Protein AF-A0A1G1JSX4-F1 (afdb_monomer_lite)

Structure (mmCIF, N/CA/C/O backbone):
data_AF-A0A1G1JSX4-F1
#
_entry.id   AF-A0A1G1JSX4-F1
#
loop_
_atom_site.group_PDB
_atom_site.id
_atom_site.type_symbol
_atom_site.label_atom_id
_atom_site.label_alt_id
_atom_site.label_comp_id
_atom_site.label_asym_id
_atom_site.label_entity_id
_atom_site.label_seq_id
_atom_site.pdbx_PDB_ins_code
_atom_site.Cartn_x
_atom_site.Cartn_y
_atom_site.Cartn_z
_atom_site.occupancy
_atom_site.B_iso_or_equiv
_atom_site.auth_seq_id
_atom_site.auth_comp_id
_atom_site.auth_asym_id
_atom_site.auth_atom_id
_atom_site.pdbx_PDB_model_num
ATOM 1 N N . MET A 1 1 ? -3.051 -0.556 5.125 1.00 91.06 1 MET A N 1
ATOM 2 C CA . MET A 1 1 ? -4.296 -1.113 5.698 1.00 91.06 1 MET A CA 1
ATOM 3 C C . MET A 1 1 ? -5.480 -0.515 4.965 1.00 91.06 1 MET A C 1
ATOM 5 O O . MET A 1 1 ? -5.328 0.566 4.405 1.00 91.06 1 MET A O 1
ATOM 9 N N . ILE A 1 2 ? -6.615 -1.203 4.953 1.00 92.69 2 ILE A N 1
ATOM 10 C CA . ILE A 1 2 ? -7.856 -0.729 4.331 1.00 92.69 2 ILE A CA 1
ATOM 11 C C . ILE A 1 2 ? -8.936 -0.674 5.401 1.00 92.69 2 ILE A C 1
ATOM 13 O O . ILE A 1 2 ? -9.055 -1.596 6.202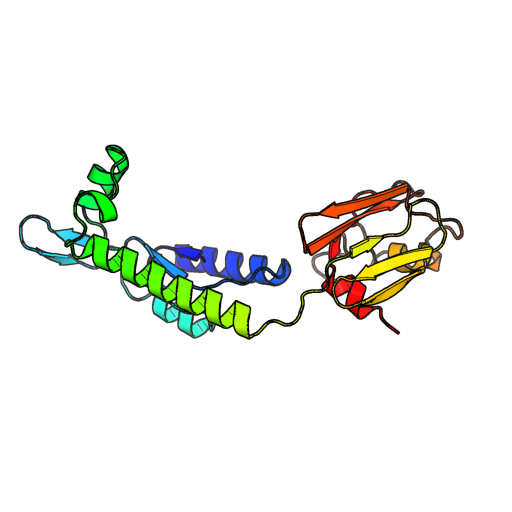 1.00 92.69 2 ILE A O 1
ATOM 17 N N . VAL A 1 3 ? -9.704 0.411 5.413 1.00 93.12 3 VAL A N 1
ATOM 18 C CA . VAL A 1 3 ? -10.845 0.592 6.310 1.00 93.12 3 VAL A CA 1
ATOM 19 C C . VAL A 1 3 ? -12.109 0.539 5.463 1.00 93.12 3 VAL A C 1
ATOM 21 O O . VAL A 1 3 ? -12.195 1.233 4.451 1.00 93.12 3 VAL A O 1
ATOM 24 N N . SER A 1 4 ? -13.066 -0.293 5.858 1.00 90.75 4 SER A N 1
ATOM 25 C CA . SER A 1 4 ? -14.355 -0.451 5.175 1.00 90.75 4 SER A CA 1
ATOM 26 C C . SER A 1 4 ? -15.465 -0.659 6.199 1.00 90.75 4 SER A C 1
ATOM 28 O O . SER A 1 4 ? -15.187 -0.817 7.382 1.00 90.75 4 SER A O 1
ATOM 30 N N . THR A 1 5 ? -16.714 -0.659 5.756 1.00 89.38 5 THR A N 1
ATOM 31 C CA . THR A 1 5 ? -17.895 -0.941 6.579 1.00 89.38 5 THR A CA 1
ATOM 32 C C . THR A 1 5 ? -18.521 -2.288 6.176 1.00 89.38 5 THR A C 1
ATOM 34 O O . THR A 1 5 ? -18.199 -2.792 5.096 1.00 89.38 5 THR A O 1
ATOM 37 N N . PRO A 1 6 ? -19.384 -2.914 7.005 1.00 84.50 6 PRO A N 1
ATOM 38 C CA . PRO A 1 6 ? -19.836 -4.294 6.781 1.00 84.50 6 PRO A CA 1
ATOM 39 C C . PRO A 1 6 ? -20.634 -4.525 5.488 1.00 84.50 6 PRO A C 1
ATOM 41 O O . PRO A 1 6 ? -20.718 -5.660 5.019 1.00 84.50 6 PRO A O 1
ATOM 44 N N . GLN A 1 7 ? -21.202 -3.475 4.891 1.00 84.44 7 GLN A N 1
ATOM 45 C CA . GLN A 1 7 ? -22.060 -3.575 3.713 1.00 84.44 7 GLN A CA 1
ATOM 46 C C . GLN A 1 7 ? -21.288 -4.051 2.476 1.00 84.44 7 GLN A C 1
ATOM 48 O O . GLN A 1 7 ? -20.199 -3.570 2.164 1.00 84.44 7 GLN A O 1
ATOM 53 N N . GLU A 1 8 ? -21.912 -4.927 1.691 1.00 80.12 8 GLU A N 1
ATOM 54 C CA . GLU A 1 8 ? -21.330 -5.531 0.483 1.00 80.12 8 GLU A CA 1
ATOM 55 C C . GLU A 1 8 ? -20.815 -4.500 -0.540 1.00 80.12 8 GLU A C 1
ATOM 57 O O . GLU A 1 8 ? -19.768 -4.681 -1.161 1.00 80.12 8 GLU A O 1
ATOM 62 N N . VAL A 1 9 ? -21.502 -3.362 -0.680 1.00 84.12 9 VAL A N 1
ATOM 63 C CA . VAL A 1 9 ? -21.081 -2.289 -1.596 1.00 84.12 9 VAL A CA 1
ATOM 64 C C . VAL A 1 9 ? -19.742 -1.675 -1.175 1.00 84.12 9 VAL A C 1
ATOM 66 O O . VAL A 1 9 ? -18.904 -1.403 -2.035 1.00 84.12 9 VAL A O 1
ATOM 69 N N . ALA A 1 10 ? -19.511 -1.492 0.128 1.00 84.44 10 ALA A N 1
ATOM 70 C CA . ALA A 1 10 ? -18.239 -0.984 0.637 1.00 84.44 10 ALA A CA 1
ATOM 71 C C . ALA A 1 10 ? -17.105 -1.994 0.382 1.00 84.44 10 ALA A C 1
ATOM 73 O O . ALA A 1 10 ? -16.007 -1.608 -0.029 1.00 84.44 10 ALA A O 1
ATOM 74 N N . TRP A 1 11 ? -17.399 -3.294 0.489 1.00 82.06 11 TRP A N 1
ATOM 75 C CA . TRP A 1 11 ? -16.445 -4.362 0.172 1.00 82.06 11 TRP A CA 1
ATOM 76 C C . TRP A 1 11 ? -16.006 -4.380 -1.285 1.00 82.06 11 TRP A C 1
ATOM 78 O O . TRP A 1 11 ? -14.813 -4.500 -1.559 1.00 82.06 11 TRP A O 1
ATOM 88 N N . ASN A 1 12 ? -16.928 -4.167 -2.222 1.00 81.19 12 ASN A N 1
ATOM 89 C CA . ASN A 1 12 ? -16.582 -4.071 -3.640 1.00 81.19 12 ASN A CA 1
ATOM 90 C C . ASN A 1 12 ? -15.587 -2.930 -3.927 1.00 81.19 12 ASN A C 1
ATOM 92 O O . ASN A 1 12 ? -14.751 -3.038 -4.828 1.00 81.19 12 ASN A O 1
ATOM 96 N N . VAL A 1 13 ? -15.642 -1.835 -3.161 1.00 84.88 13 VAL A N 1
ATOM 97 C CA . VAL A 1 13 ? -14.669 -0.734 -3.256 1.00 84.88 13 VAL A CA 1
ATOM 98 C C . VAL A 1 13 ? -13.334 -1.134 -2.628 1.00 84.88 13 VAL A C 1
ATOM 100 O O . VAL A 1 13 ? -12.287 -0.941 -3.250 1.00 84.88 13 VAL A O 1
ATOM 103 N N . ALA A 1 14 ? -13.361 -1.745 -1.441 1.00 85.56 14 ALA A N 1
ATOM 104 C CA . ALA A 1 14 ? -12.164 -2.240 -0.766 1.00 85.56 14 ALA A CA 1
ATOM 105 C C . ALA A 1 14 ? -11.387 -3.246 -1.636 1.00 85.56 14 ALA A C 1
ATOM 107 O O . ALA A 1 14 ? -10.171 -3.125 -1.773 1.00 85.56 14 ALA A O 1
ATOM 108 N N . GLN A 1 15 ? -12.074 -4.173 -2.309 1.00 83.56 15 GLN A N 1
ATOM 109 C CA . GLN A 1 15 ? -11.450 -5.148 -3.207 1.00 83.56 15 GLN A CA 1
ATOM 110 C C . GLN A 1 15 ? -10.745 -4.479 -4.396 1.00 83.56 15 GLN A C 1
ATOM 112 O O . GLN A 1 15 ? -9.616 -4.838 -4.734 1.00 83.56 15 GLN A O 1
ATOM 117 N N . LYS A 1 16 ? -11.365 -3.465 -5.011 1.00 84.81 16 LYS A N 1
ATOM 118 C CA . LYS A 1 16 ? -10.725 -2.691 -6.089 1.00 84.81 16 LYS A CA 1
ATOM 119 C C . LYS A 1 16 ? -9.477 -1.959 -5.596 1.00 84.81 16 LYS A C 1
ATOM 121 O O . LYS A 1 16 ? -8.474 -1.933 -6.308 1.00 84.81 16 LYS A O 1
ATOM 126 N N . ALA A 1 17 ? -9.519 -1.408 -4.382 1.00 88.00 17 ALA A N 1
ATOM 127 C CA . ALA A 1 17 ? -8.358 -0.774 -3.766 1.00 88.00 17 ALA A CA 1
ATOM 128 C C . ALA A 1 17 ? -7.222 -1.783 -3.535 1.00 88.00 17 ALA A C 1
ATOM 130 O O . ALA A 1 17 ? -6.074 -1.477 -3.839 1.00 88.00 17 ALA A O 1
ATOM 131 N N . ILE A 1 18 ? -7.531 -3.003 -3.082 1.00 85.19 18 ILE A N 1
ATOM 132 C CA . ILE A 1 18 ? -6.543 -4.082 -2.899 1.00 85.19 18 ILE A CA 1
ATOM 133 C C . ILE A 1 18 ? -5.835 -4.401 -4.216 1.00 85.19 18 ILE A C 1
ATOM 135 O O . ILE A 1 18 ? -4.608 -4.384 -4.267 1.00 85.19 18 ILE A O 1
ATOM 139 N N . VAL A 1 19 ? -6.594 -4.606 -5.296 1.00 82.88 19 VAL A N 1
ATOM 140 C CA . VAL A 1 19 ? -6.030 -4.867 -6.633 1.00 82.88 19 VAL A CA 1
ATOM 141 C C . VAL A 1 19 ? -5.168 -3.696 -7.119 1.00 82.88 19 VAL A C 1
ATOM 143 O O . VAL A 1 19 ? -4.130 -3.899 -7.745 1.00 82.88 19 VAL A O 1
ATOM 146 N N . MET A 1 20 ? -5.571 -2.455 -6.837 1.00 84.69 20 MET A N 1
ATOM 147 C CA . MET A 1 20 ? -4.767 -1.274 -7.158 1.00 84.69 20 MET A CA 1
ATOM 148 C C . MET A 1 20 ? -3.452 -1.241 -6.366 1.00 84.69 20 MET A C 1
ATOM 150 O O . MET A 1 20 ? -2.407 -0.955 -6.946 1.00 84.69 20 MET A O 1
ATOM 154 N N . PHE A 1 21 ? -3.479 -1.543 -5.066 1.00 85.75 21 PHE A N 1
ATOM 155 C CA . PHE A 1 21 ? -2.277 -1.578 -4.230 1.00 85.75 21 PHE A CA 1
ATOM 156 C C . PHE A 1 21 ? -1.298 -2.674 -4.660 1.00 85.75 21 PHE A C 1
ATOM 158 O O . PHE A 1 21 ? -0.092 -2.422 -4.678 1.00 85.75 21 PHE A O 1
ATOM 165 N N . ASP A 1 22 ? -1.809 -3.829 -5.088 1.00 78.56 22 ASP A N 1
ATOM 166 C CA . ASP A 1 22 ? -1.004 -4.912 -5.658 1.00 78.56 22 ASP A CA 1
ATOM 167 C C . ASP A 1 22 ? -0.254 -4.451 -6.921 1.00 78.56 22 ASP A C 1
ATOM 169 O O . ASP A 1 22 ? 0.970 -4.549 -6.997 1.00 78.56 22 ASP A O 1
ATOM 173 N N . LYS A 1 23 ? -0.949 -3.780 -7.854 1.00 73.25 23 LYS A N 1
ATOM 174 C CA . LYS A 1 23 ? -0.323 -3.175 -9.051 1.00 73.25 23 LYS A CA 1
ATOM 175 C C . LYS A 1 23 ? 0.751 -2.134 -8.720 1.00 73.25 23 LYS A C 1
ATOM 177 O O . LYS A 1 23 ? 1.692 -1.952 -9.490 1.00 73.25 23 LYS A O 1
ATOM 182 N N . LEU A 1 24 ? 0.611 -1.441 -7.591 1.00 79.19 24 LEU A N 1
ATOM 183 C CA . LEU A 1 24 ? 1.571 -0.449 -7.098 1.00 79.19 24 LEU A CA 1
ATOM 184 C C . LEU A 1 24 ? 2.668 -1.065 -6.215 1.00 79.19 24 LEU A C 1
ATOM 186 O O . LEU A 1 24 ? 3.433 -0.323 -5.596 1.00 79.19 24 LEU A O 1
ATOM 190 N N . ASN A 1 25 ? 2.750 -2.398 -6.116 1.00 71.50 25 ASN A N 1
ATOM 191 C CA . ASN A 1 25 ? 3.676 -3.124 -5.237 1.00 71.50 25 ASN A CA 1
ATOM 192 C C . ASN A 1 25 ? 3.638 -2.632 -3.777 1.00 71.50 25 ASN A C 1
ATOM 194 O O . ASN A 1 25 ? 4.653 -2.643 -3.062 1.00 71.50 25 ASN A O 1
ATOM 198 N N . THR A 1 26 ? 2.471 -2.158 -3.341 1.00 81.31 26 THR A N 1
ATOM 199 C CA . THR A 1 26 ? 2.244 -1.592 -2.015 1.00 81.31 26 THR A CA 1
ATOM 200 C C . THR A 1 26 ? 1.518 -2.625 -1.158 1.00 81.31 26 THR A C 1
ATOM 202 O O . THR A 1 26 ? 0.372 -2.961 -1.447 1.00 81.31 26 THR A O 1
ATOM 205 N N . PRO A 1 27 ? 2.149 -3.145 -0.095 1.00 84.88 27 PRO A N 1
ATOM 206 C CA . PRO A 1 27 ? 1.554 -4.211 0.694 1.00 84.88 27 PRO A CA 1
ATOM 207 C C . PRO A 1 27 ? 0.340 -3.728 1.494 1.00 84.88 27 PRO A C 1
ATOM 209 O O . PRO A 1 27 ? 0.410 -2.765 2.264 1.00 84.88 27 PRO A O 1
ATOM 212 N N . VAL A 1 28 ? -0.771 -4.453 1.374 1.00 90.88 28 VAL A N 1
ATOM 213 C CA . VAL A 1 28 ? -1.935 -4.265 2.242 1.00 90.88 28 VAL A CA 1
ATOM 214 C C . VAL A 1 28 ? -1.731 -5.078 3.517 1.00 90.88 28 VAL A C 1
ATOM 216 O O . VAL A 1 28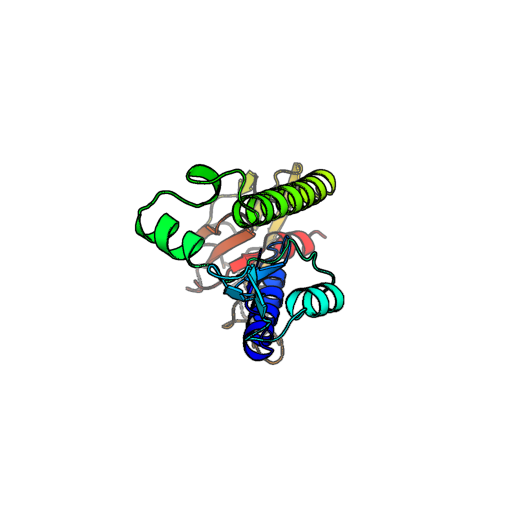 ? -1.888 -6.290 3.531 1.00 90.88 28 VAL A O 1
ATOM 219 N N . LEU A 1 29 ? -1.397 -4.387 4.607 1.00 92.69 29 LEU A N 1
ATOM 220 C CA . LEU A 1 29 ? -1.120 -5.015 5.909 1.00 92.69 29 LEU A CA 1
ATOM 221 C C . LEU A 1 29 ? -2.343 -5.646 6.591 1.00 92.69 29 LEU A C 1
ATOM 223 O O . LEU A 1 29 ? -2.189 -6.360 7.570 1.00 92.69 29 LEU A O 1
ATOM 227 N N . GLY A 1 30 ? -3.553 -5.348 6.125 1.00 93.12 30 GLY A N 1
ATOM 228 C CA . GLY A 1 30 ? -4.774 -5.860 6.730 1.00 93.12 30 GLY A CA 1
ATOM 229 C C . GLY A 1 30 ? -5.982 -4.954 6.523 1.00 93.12 30 GLY A C 1
ATOM 230 O O . GLY A 1 30 ? -5.861 -3.835 6.003 1.00 93.12 30 GLY A O 1
ATOM 231 N N . ILE A 1 31 ? -7.137 -5.459 6.943 1.00 93.06 31 ILE A N 1
ATOM 232 C CA . ILE A 1 31 ? -8.454 -4.832 6.820 1.00 93.06 31 ILE A CA 1
ATOM 233 C C . ILE A 1 31 ? -9.005 -4.522 8.215 1.00 93.06 31 ILE A C 1
ATOM 235 O O . ILE A 1 31 ? -8.883 -5.340 9.123 1.00 93.06 31 ILE A O 1
ATOM 239 N N . ILE A 1 32 ? -9.624 -3.355 8.374 1.00 94.12 32 ILE A N 1
ATOM 240 C CA . ILE A 1 32 ? -10.369 -2.956 9.573 1.00 94.12 32 ILE A CA 1
ATOM 241 C C . ILE A 1 32 ? -11.839 -2.777 9.186 1.00 94.12 32 ILE A C 1
ATOM 243 O O . ILE A 1 32 ? -12.136 -2.052 8.230 1.00 94.12 32 ILE A O 1
ATOM 247 N N . GLU A 1 33 ? -12.751 -3.403 9.933 1.00 92.25 33 GLU A N 1
ATOM 248 C CA . GLU A 1 33 ? -14.187 -3.126 9.812 1.00 92.25 33 GLU A CA 1
ATOM 249 C C . GLU A 1 33 ? -14.558 -1.945 10.702 1.00 92.25 33 GLU A C 1
ATOM 251 O O . GLU A 1 33 ? -14.601 -2.052 11.923 1.00 92.25 33 GLU A O 1
ATOM 256 N N . ASN A 1 34 ? -14.819 -0.795 10.103 1.00 91.38 34 ASN A N 1
ATOM 257 C CA . ASN A 1 34 ? -15.416 0.324 10.802 1.00 91.38 34 ASN A CA 1
ATOM 258 C C . ASN A 1 34 ? -16.936 0.150 10.864 1.00 91.38 34 ASN A C 1
ATOM 260 O O . ASN A 1 34 ? -17.538 -0.429 9.965 1.00 91.38 34 ASN A O 1
ATOM 264 N N . MET A 1 35 ? -17.563 0.720 11.888 1.00 90.94 35 MET A N 1
ATOM 265 C CA . MET A 1 35 ? -19.012 0.696 12.075 1.00 90.94 35 MET A CA 1
ATOM 266 C C . MET A 1 35 ? -19.615 -0.720 12.138 1.00 90.94 35 MET A C 1
ATOM 268 O O . MET A 1 35 ? -20.693 -0.957 11.593 1.00 90.94 35 MET A O 1
ATOM 272 N N . SER A 1 36 ? -18.931 -1.661 12.798 1.00 89.19 36 SER A N 1
ATOM 273 C CA . SER A 1 36 ? -19.315 -3.085 12.807 1.00 89.19 36 SER A CA 1
ATOM 274 C C . SER A 1 36 ? -20.606 -3.381 13.575 1.00 89.19 36 SER A C 1
ATOM 276 O O . SER A 1 36 ? -21.392 -4.243 13.193 1.00 89.19 36 SER A O 1
ATOM 278 N N . ARG A 1 37 ? -20.843 -2.650 14.665 1.00 90.06 37 ARG A N 1
ATOM 279 C CA . ARG A 1 37 ? -22.031 -2.766 15.521 1.00 90.06 37 ARG A CA 1
ATOM 280 C C . ARG A 1 37 ? -22.320 -1.439 16.196 1.00 90.06 37 ARG A C 1
ATOM 282 O O . ARG A 1 37 ? -21.396 -0.710 16.534 1.00 90.06 37 ARG A O 1
ATOM 289 N N . PHE A 1 38 ? -23.580 -1.143 16.450 1.00 90.62 38 PHE A N 1
ATOM 290 C CA . PHE A 1 38 ? -23.991 -0.084 17.356 1.00 90.62 38 PHE A CA 1
ATOM 291 C C . PHE A 1 38 ? -23.961 -0.592 18.797 1.00 90.62 38 PHE A C 1
ATOM 293 O O . PHE A 1 38 ? -24.372 -1.722 19.058 1.00 90.62 38 PHE A O 1
ATOM 300 N N . VAL A 1 39 ? -23.488 0.232 19.731 1.00 88.44 39 VAL A N 1
ATOM 301 C CA . VAL A 1 39 ? -23.559 -0.054 21.170 1.00 88.44 39 VAL A CA 1
ATOM 302 C C . VAL A 1 39 ? -24.390 1.030 21.838 1.00 88.44 39 VAL A C 1
ATOM 304 O O . VAL A 1 39 ? -24.052 2.213 21.795 1.00 88.44 39 VAL A O 1
ATOM 307 N N . CYS A 1 40 ? -25.488 0.625 22.468 1.00 85.06 40 CYS A N 1
ATOM 308 C CA . CYS A 1 40 ? -26.367 1.542 23.172 1.00 85.06 40 CYS A CA 1
ATOM 309 C C . CYS A 1 40 ? -25.727 2.008 24.486 1.00 85.06 40 CYS A C 1
ATOM 311 O O . CYS A 1 40 ? -25.552 1.214 25.408 1.00 85.06 40 CYS A O 1
ATOM 313 N N . ASN A 1 41 ? -25.469 3.309 24.626 1.00 81.19 41 ASN A N 1
ATOM 314 C CA . ASN A 1 41 ? -24.904 3.874 25.858 1.00 81.19 41 ASN A CA 1
ATOM 315 C C . ASN A 1 41 ? -25.832 3.793 27.081 1.00 81.19 41 ASN A C 1
ATOM 317 O O . ASN A 1 41 ? -25.370 3.977 28.201 1.00 81.19 41 ASN A O 1
ATOM 321 N N . HIS A 1 42 ? -27.134 3.565 26.885 1.00 81.25 42 HIS A N 1
ATOM 322 C CA . HIS A 1 42 ? -28.095 3.512 27.988 1.00 81.25 42 HIS A CA 1
ATOM 323 C C . HIS A 1 42 ? -28.204 2.111 28.609 1.00 81.25 42 HIS A C 1
ATOM 325 O O . HIS A 1 42 ? -28.345 1.986 29.821 1.00 81.25 42 HIS A O 1
ATOM 331 N N . CYS A 1 43 ? -28.170 1.051 27.793 1.00 86.88 43 CYS A N 1
ATOM 332 C CA . CYS A 1 43 ? -28.382 -0.326 28.262 1.00 86.88 43 CYS A CA 1
ATOM 333 C C . CYS A 1 43 ? -27.254 -1.306 27.913 1.00 86.88 43 CYS A C 1
ATOM 335 O O . CYS A 1 43 ? -27.311 -2.457 28.332 1.00 86.88 43 CYS A O 1
ATOM 337 N N . GLY A 1 44 ? -26.254 -0.892 27.130 1.00 82.62 44 GLY A N 1
ATOM 338 C CA . GLY A 1 44 ? -25.153 -1.749 26.685 1.00 82.62 44 GLY A CA 1
ATOM 339 C C . GLY A 1 44 ? -25.520 -2.753 25.587 1.00 82.62 44 GLY A C 1
ATOM 340 O O . GLY A 1 44 ? -24.654 -3.511 25.157 1.00 82.62 44 GLY A O 1
ATOM 341 N N . ALA A 1 45 ? -26.773 -2.767 25.115 1.00 87.94 45 ALA A N 1
ATOM 342 C CA . ALA A 1 45 ? -27.195 -3.641 24.025 1.00 87.94 45 ALA A CA 1
ATOM 343 C C . ALA A 1 45 ? -26.404 -3.343 22.746 1.00 87.94 45 ALA A C 1
ATOM 345 O O . ALA A 1 45 ? -26.124 -2.182 22.429 1.00 87.94 45 ALA A O 1
ATOM 346 N N . THR A 1 46 ? -26.067 -4.401 22.012 1.00 88.38 46 THR A N 1
ATOM 347 C CA . THR A 1 46 ? -25.328 -4.314 20.754 1.00 88.38 46 THR A CA 1
ATOM 348 C C . THR A 1 46 ? -26.198 -4.738 19.586 1.00 88.38 46 THR A C 1
ATOM 350 O O . THR A 1 46 ? -26.862 -5.769 19.669 1.00 88.38 46 THR A O 1
ATOM 353 N N . GLU A 1 47 ? -26.151 -3.984 18.493 1.00 88.62 47 GLU A N 1
ATOM 354 C CA . GLU A 1 47 ? -26.940 -4.263 17.294 1.00 88.62 47 GLU A CA 1
ATOM 355 C C . GLU A 1 47 ? -26.108 -4.103 16.020 1.00 88.62 47 GLU A C 1
ATOM 357 O O . GLU A 1 47 ? -25.378 -3.130 15.843 1.00 88.62 47 GLU A O 1
ATOM 362 N N . GLU A 1 48 ? -26.234 -5.052 15.102 1.00 87.62 48 GLU A N 1
ATOM 363 C CA . GLU A 1 48 ? -25.512 -5.076 13.829 1.00 87.62 48 GLU A CA 1
ATOM 364 C C . GLU A 1 48 ? -26.312 -4.337 12.749 1.00 87.62 48 GLU A C 1
ATOM 366 O O . GLU A 1 48 ? -26.780 -4.924 11.776 1.00 87.62 48 GLU A O 1
ATOM 371 N N . ILE A 1 49 ? -26.489 -3.023 12.923 1.00 85.06 49 ILE A N 1
ATOM 372 C CA . ILE A 1 49 ? -27.357 -2.186 12.069 1.00 85.06 49 ILE A CA 1
ATOM 373 C C . ILE A 1 49 ? -26.960 -2.164 10.581 1.00 85.06 49 ILE A C 1
ATOM 375 O O . ILE A 1 49 ? -27.742 -1.747 9.729 1.00 85.06 49 ILE A O 1
ATOM 379 N N . PHE A 1 50 ? -25.748 -2.619 10.262 1.00 81.44 50 PHE A N 1
ATOM 380 C CA . PHE A 1 50 ? -25.212 -2.706 8.905 1.00 81.44 50 PHE A CA 1
ATOM 381 C C . PHE A 1 50 ? -24.839 -4.137 8.487 1.00 81.44 50 PHE A C 1
ATOM 383 O O . PHE A 1 50 ? -24.209 -4.324 7.445 1.00 81.44 50 PHE A O 1
ATOM 390 N N . GLY A 1 51 ? -25.256 -5.139 9.269 1.00 80.31 51 GLY A N 1
ATOM 391 C CA . GLY A 1 51 ? -24.782 -6.518 9.172 1.00 80.31 51 GLY A CA 1
ATOM 392 C C . GLY A 1 51 ? -23.405 -6.707 9.815 1.00 80.31 51 GLY A C 1
ATOM 393 O O . GLY A 1 51 ? -22.812 -5.757 10.321 1.00 80.31 51 GLY A O 1
ATOM 394 N N . SER A 1 52 ? -22.892 -7.937 9.787 1.00 76.06 52 SER A N 1
ATOM 395 C CA . SER A 1 52 ? -21.623 -8.299 10.430 1.00 76.06 52 SER A CA 1
ATOM 396 C C . SER A 1 52 ? -20.752 -9.235 9.605 1.00 76.06 52 SER A C 1
ATOM 398 O O . SER A 1 52 ? -21.206 -9.950 8.697 1.00 76.06 52 SER A O 1
ATOM 400 N N . GLY A 1 53 ? -19.461 -9.230 9.945 1.00 71.88 53 GLY A N 1
ATOM 401 C CA . GLY A 1 53 ? -18.474 -10.179 9.444 1.00 71.88 53 GLY A CA 1
ATOM 402 C C . GLY A 1 53 ? -18.106 -9.976 7.978 1.00 71.88 53 GLY A C 1
ATOM 403 O O . GLY A 1 53 ? -17.545 -10.886 7.366 1.00 71.88 53 GLY A O 1
ATOM 404 N N . GLY A 1 54 ? -18.413 -8.814 7.398 1.00 74.69 54 GLY A N 1
ATOM 405 C CA . GLY A 1 54 ? -18.037 -8.493 6.026 1.00 74.69 54 GLY A CA 1
ATOM 406 C C . GLY A 1 54 ? -16.518 -8.475 5.859 1.00 74.69 54 GLY A C 1
ATOM 407 O O . GLY A 1 54 ? -15.987 -9.108 4.949 1.00 74.69 54 GLY A O 1
ATOM 408 N N . ALA A 1 55 ? -15.812 -7.873 6.815 1.00 73.38 55 ALA A N 1
ATOM 409 C CA . ALA A 1 55 ? -14.362 -7.762 6.816 1.00 73.38 55 ALA A CA 1
ATOM 410 C C . ALA A 1 55 ? -13.683 -9.097 7.008 1.00 73.38 55 ALA A C 1
ATOM 412 O O . ALA A 1 55 ? -12.685 -9.359 6.352 1.00 73.38 55 ALA A O 1
ATOM 413 N N . ARG A 1 56 ? -14.225 -9.950 7.881 1.00 79.25 56 ARG A N 1
ATOM 414 C CA . ARG A 1 56 ? -13.663 -11.278 8.128 1.00 79.25 56 ARG A CA 1
ATOM 415 C C . ARG A 1 56 ? -13.820 -12.179 6.907 1.00 79.25 56 ARG A C 1
ATOM 417 O O . ARG A 1 56 ? -12.841 -12.773 6.475 1.00 79.25 56 ARG A O 1
ATOM 424 N N . ARG A 1 57 ? -15.007 -12.195 6.290 1.00 79.25 57 ARG A N 1
ATOM 425 C CA . ARG A 1 57 ? -15.245 -12.937 5.041 1.00 79.25 57 ARG A CA 1
ATOM 426 C C . ARG A 1 57 ? -14.366 -12.425 3.898 1.00 79.25 57 ARG A C 1
ATOM 428 O O . ARG A 1 57 ? -13.775 -13.225 3.182 1.00 79.25 57 ARG A O 1
ATOM 435 N N . ALA A 1 58 ? -14.244 -11.107 3.739 1.00 73.19 58 ALA A N 1
ATOM 436 C CA . ALA A 1 58 ? -13.402 -10.512 2.703 1.00 73.19 58 ALA A CA 1
ATOM 437 C C . ALA A 1 58 ? -11.904 -10.768 2.950 1.00 73.19 58 ALA A C 1
ATOM 439 O O . ALA A 1 58 ? -11.173 -11.098 2.020 1.00 73.19 58 ALA A O 1
ATOM 440 N N . ALA A 1 59 ? -11.456 -10.656 4.201 1.00 79.44 59 ALA A N 1
ATOM 441 C CA . ALA A 1 59 ? -10.105 -10.998 4.640 1.00 79.44 59 ALA A CA 1
ATOM 442 C C . ALA A 1 59 ? -9.748 -12.444 4.270 1.00 79.44 59 ALA A C 1
ATOM 444 O O . ALA A 1 59 ? -8.716 -12.684 3.645 1.00 79.44 59 ALA A O 1
ATOM 445 N N . GLU A 1 60 ? -10.637 -13.392 4.577 1.00 82.56 60 GLU A N 1
ATOM 446 C CA . GLU A 1 60 ? -10.477 -14.806 4.220 1.00 82.56 60 GLU A CA 1
ATOM 447 C C . GLU A 1 60 ? -10.421 -15.018 2.702 1.00 82.56 60 GLU A C 1
ATOM 449 O O . GLU A 1 60 ? -9.514 -15.686 2.210 1.00 82.56 60 GLU A O 1
ATOM 454 N N . GLN A 1 61 ? -11.341 -14.413 1.943 1.00 78.25 61 GLN A N 1
ATOM 455 C CA . GLN A 1 61 ? -11.388 -14.542 0.481 1.00 78.25 61 GLN A CA 1
ATOM 456 C C . GLN A 1 61 ? -10.148 -13.976 -0.219 1.00 78.25 61 GLN A C 1
ATOM 458 O O . GLN A 1 61 ? -9.729 -14.497 -1.250 1.00 78.25 61 GLN A O 1
ATOM 463 N N . LEU A 1 62 ? -9.579 -12.898 0.320 1.00 77.50 62 LEU A N 1
ATOM 464 C CA . LEU A 1 62 ? -8.457 -12.180 -0.284 1.00 77.50 62 LEU A CA 1
ATOM 465 C C . LEU A 1 62 ? -7.101 -12.585 0.310 1.00 77.50 62 LEU A C 1
ATOM 467 O O . LEU A 1 62 ? -6.075 -12.075 -0.132 1.00 77.50 62 LEU A O 1
ATOM 471 N N . GLY A 1 63 ? -7.082 -13.482 1.302 1.00 82.75 63 GLY A N 1
ATOM 472 C CA . GLY A 1 63 ? -5.860 -13.898 1.995 1.00 82.75 63 GLY A CA 1
ATOM 473 C C . GLY A 1 63 ? -5.178 -12.764 2.769 1.00 82.75 63 GLY A C 1
ATOM 474 O O . GLY A 1 63 ? -3.963 -12.784 2.948 1.00 82.75 63 GLY A O 1
ATOM 475 N N . ILE A 1 64 ? -5.940 -11.756 3.203 1.00 87.81 64 ILE A N 1
ATOM 476 C CA . ILE A 1 64 ? -5.433 -10.566 3.900 1.00 87.81 64 ILE A CA 1
ATOM 477 C C . ILE A 1 64 ? -5.900 -10.606 5.360 1.00 87.81 64 ILE A C 1
ATOM 479 O O . ILE A 1 64 ? -7.065 -10.893 5.604 1.00 87.81 64 ILE A O 1
ATOM 483 N N . PRO A 1 65 ? -5.058 -10.273 6.353 1.00 90.81 65 PRO A N 1
ATOM 484 C CA . PRO A 1 65 ? -5.456 -10.290 7.760 1.00 90.81 65 PRO A CA 1
ATOM 485 C C . PRO A 1 65 ? -6.602 -9.322 8.087 1.00 90.81 65 PRO A C 1
ATOM 487 O O . PRO A 1 65 ? -6.583 -8.158 7.679 1.00 90.81 65 PRO A O 1
ATOM 490 N N . CYS A 1 66 ? -7.555 -9.760 8.912 1.00 92.00 66 CYS A N 1
ATOM 491 C CA . CYS A 1 66 ? -8.468 -8.848 9.602 1.00 92.00 66 CYS A CA 1
ATOM 492 C C . CYS A 1 66 ? -7.778 -8.319 10.868 1.00 92.00 66 CYS A C 1
ATOM 494 O O . CYS A 1 66 ? -7.416 -9.094 11.752 1.00 92.00 66 CYS A O 1
ATOM 496 N N . LEU A 1 67 ? -7.567 -7.004 10.941 1.00 94.88 67 LEU A N 1
ATOM 497 C CA . LEU A 1 67 ? -6.875 -6.343 12.051 1.00 94.88 67 LEU A CA 1
ATOM 498 C C . LEU A 1 67 ? -7.805 -6.081 13.237 1.00 94.88 67 LEU A C 1
ATOM 500 O O . LEU A 1 67 ? -7.333 -5.970 14.366 1.00 94.88 67 LEU A O 1
ATOM 504 N N . GLY A 1 68 ? -9.110 -5.990 12.995 1.00 93.56 68 GLY A N 1
ATOM 505 C CA . GLY A 1 68 ? -10.112 -5.774 14.028 1.00 93.56 68 GLY A CA 1
ATOM 506 C C . GLY A 1 68 ? -11.331 -5.023 13.514 1.00 93.56 68 GLY A C 1
ATOM 507 O O . GLY A 1 68 ? -11.468 -4.748 12.319 1.00 93.56 68 GLY A O 1
ATOM 508 N N . GLU A 1 69 ? -12.220 -4.706 14.447 1.00 93.00 69 GLU A N 1
ATOM 509 C CA . GLU A 1 69 ? -13.529 -4.123 14.183 1.00 93.00 69 GLU A CA 1
ATOM 510 C C . GLU A 1 69 ? -13.770 -2.977 15.171 1.00 93.00 69 GLU A C 1
ATOM 512 O O . GLU A 1 69 ? -13.459 -3.115 16.353 1.00 93.00 69 GLU A O 1
ATOM 517 N N . ILE A 1 70 ? -14.321 -1.860 14.698 1.00 93.06 70 ILE A N 1
ATOM 518 C CA . ILE A 1 70 ? -14.640 -0.682 15.510 1.00 93.06 70 ILE A CA 1
ATOM 519 C C . ILE A 1 70 ? -16.161 -0.478 15.538 1.00 93.06 70 ILE A C 1
ATOM 521 O O . ILE A 1 70 ? -16.777 -0.348 14.472 1.00 93.06 70 ILE A O 1
ATOM 525 N N . PRO A 1 71 ? -16.789 -0.419 16.727 1.00 91.62 71 PRO A N 1
ATOM 526 C CA . PRO A 1 71 ? -18.220 -0.178 16.845 1.00 91.62 71 PRO A CA 1
ATOM 527 C C . PRO A 1 71 ? -18.591 1.298 16.630 1.00 91.62 71 PRO A C 1
ATOM 529 O O . PRO A 1 71 ? -17.779 2.208 16.786 1.00 91.62 71 PRO A O 1
ATOM 532 N N . ILE A 1 72 ? -19.873 1.545 16.365 1.00 90.75 72 ILE A N 1
ATOM 533 C CA . ILE A 1 72 ? -20.507 2.854 16.513 1.00 90.75 72 ILE A CA 1
ATOM 534 C C . ILE A 1 72 ? -20.858 3.047 17.986 1.00 90.75 72 ILE A C 1
ATOM 536 O O . ILE A 1 72 ? -21.812 2.463 18.503 1.00 90.75 72 ILE A O 1
ATOM 540 N N . VAL A 1 73 ? -20.099 3.919 18.637 1.00 89.69 73 VAL A N 1
ATOM 541 C CA . VAL A 1 73 ? -20.361 4.441 19.982 1.00 89.69 73 VAL A CA 1
ATOM 542 C C . VAL A 1 73 ? -20.296 5.961 19.940 1.00 89.69 73 VAL A C 1
ATOM 544 O O . VAL A 1 73 ? -19.481 6.536 19.214 1.00 89.69 73 VAL A O 1
ATOM 547 N N . THR A 1 74 ? -21.137 6.642 20.720 1.00 88.00 74 THR A N 1
ATOM 548 C CA . THR A 1 74 ? -21.134 8.115 20.701 1.00 88.00 74 THR A CA 1
ATOM 549 C C . THR A 1 74 ? -19.845 8.694 21.266 1.00 88.00 74 THR A C 1
ATOM 551 O O . THR A 1 74 ? -19.462 9.781 20.840 1.00 88.00 74 THR A O 1
ATOM 554 N N . SER A 1 75 ? -19.186 7.974 22.183 1.00 87.44 75 SER A N 1
ATOM 555 C CA . SER A 1 75 ? -17.938 8.413 22.801 1.00 87.44 75 SER A CA 1
ATOM 556 C C . SER A 1 75 ? -16.882 8.693 21.739 1.00 87.44 75 SER A C 1
ATOM 558 O O . SER A 1 75 ? -16.381 9.803 21.731 1.00 87.44 75 SER A O 1
ATOM 560 N N . ILE A 1 76 ? -16.666 7.797 20.759 1.00 89.69 76 ILE A N 1
ATOM 561 C CA . ILE A 1 76 ? -15.717 8.028 19.644 1.00 89.69 76 ILE A CA 1
ATOM 562 C C . ILE A 1 76 ? -15.969 9.374 18.970 1.00 89.69 76 ILE A C 1
ATOM 564 O O . ILE A 1 76 ? -15.028 10.138 18.773 1.00 89.69 76 ILE A O 1
ATOM 568 N N . ARG A 1 77 ? -17.227 9.659 18.605 1.00 91.56 77 ARG A N 1
ATOM 569 C CA . ARG A 1 77 ? -17.588 10.907 17.922 1.00 91.56 77 ARG A CA 1
ATOM 570 C C . ARG A 1 77 ? -17.302 12.114 18.813 1.00 91.56 77 ARG A C 1
ATOM 572 O O . ARG A 1 77 ? -16.651 13.040 18.362 1.00 91.56 77 ARG A O 1
ATOM 579 N N . GLN A 1 78 ? -17.780 12.093 20.058 1.00 90.94 78 GLN A N 1
ATOM 580 C CA . GLN A 1 78 ? -17.624 13.209 20.999 1.00 90.94 78 GLN A CA 1
ATOM 581 C C . GLN A 1 78 ? -16.148 13.507 21.264 1.00 90.94 78 GLN A C 1
ATOM 583 O O . GLN A 1 78 ? -15.699 14.623 21.043 1.00 90.94 78 GLN A O 1
ATOM 588 N N . THR A 1 79 ? -15.385 12.475 21.617 1.00 89.94 79 THR A N 1
ATOM 589 C CA . THR A 1 79 ? -13.954 12.564 21.922 1.00 89.94 79 THR A CA 1
ATOM 590 C C . THR A 1 79 ? -13.150 13.028 20.698 1.00 89.94 79 THR A C 1
ATOM 592 O O . THR A 1 79 ? -12.224 13.824 20.811 1.00 89.94 79 THR A O 1
ATOM 595 N N . ALA A 1 80 ? -13.530 12.588 19.489 1.00 88.69 80 ALA A N 1
ATOM 596 C CA . ALA A 1 80 ? -12.891 13.034 18.251 1.00 88.69 80 ALA A CA 1
ATOM 597 C C . ALA A 1 80 ? -13.226 14.495 17.901 1.00 88.69 80 ALA A C 1
ATOM 599 O O . ALA A 1 80 ? -12.324 15.234 17.510 1.00 88.69 80 ALA A O 1
ATOM 600 N N . ASP A 1 81 ? -14.485 14.916 18.066 1.00 90.56 81 ASP A N 1
ATOM 601 C CA . ASP A 1 81 ? -14.922 16.304 17.850 1.00 90.56 81 ASP A CA 1
ATOM 602 C C . ASP A 1 81 ? -14.246 17.267 18.847 1.00 90.56 81 ASP A C 1
ATOM 604 O O . ASP A 1 81 ? -13.937 18.408 18.506 1.00 90.56 81 ASP A O 1
ATOM 608 N N . GLU A 1 82 ? -13.979 16.796 20.067 1.00 93.06 82 GLU A N 1
ATOM 609 C CA . GLU A 1 82 ? -13.267 17.523 21.127 1.00 93.06 82 GLU A CA 1
ATOM 610 C C . GLU A 1 82 ? -11.739 17.537 20.932 1.00 93.06 82 GLU A C 1
ATOM 612 O O . GLU A 1 82 ? -11.035 18.295 21.600 1.00 93.06 82 GLU A O 1
ATOM 617 N N . GLY A 1 83 ? -11.215 16.742 19.993 1.00 92.94 83 GLY A N 1
ATOM 618 C CA . GLY A 1 83 ? -9.781 16.631 19.720 1.00 92.94 83 GLY A CA 1
ATOM 619 C C . GLY A 1 83 ? -9.002 15.794 20.741 1.00 92.94 83 GLY A C 1
ATOM 620 O O . GLY A 1 83 ? -7.772 15.817 20.720 1.00 92.94 83 GLY A O 1
ATOM 621 N N . ASP A 1 84 ? -9.693 15.042 21.598 1.00 93.44 84 ASP A N 1
ATOM 622 C CA . ASP A 1 84 ? -9.112 14.164 22.613 1.00 93.44 84 ASP A CA 1
ATOM 623 C C . ASP A 1 84 ? -9.613 12.725 22.413 1.00 93.44 84 ASP A C 1
ATOM 625 O O . ASP A 1 84 ? -10.637 12.369 22.978 1.00 93.44 84 ASP A O 1
ATOM 629 N N . PRO A 1 85 ? -8.964 11.890 21.578 1.00 91.00 85 PRO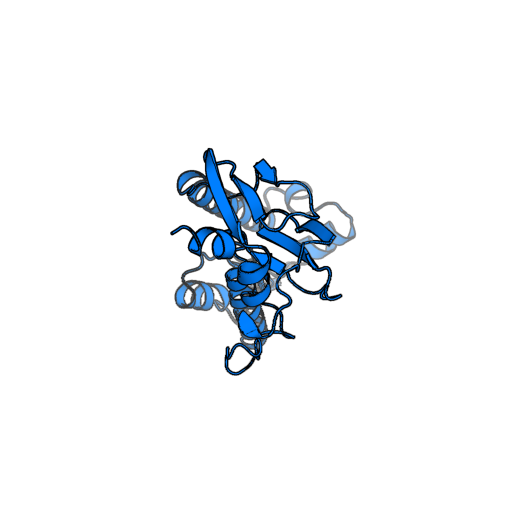 A N 1
ATOM 630 C CA . PRO A 1 85 ? -9.473 10.572 21.198 1.00 91.00 85 PRO A CA 1
ATOM 631 C C . PRO A 1 85 ? -9.705 9.623 22.381 1.00 91.00 85 PRO A C 1
ATOM 633 O O . PRO A 1 85 ? -8.936 9.611 23.335 1.00 91.00 85 PRO A O 1
ATOM 636 N N . VAL A 1 86 ? -10.664 8.698 22.234 1.00 91.75 86 VAL A N 1
ATOM 637 C CA . VAL A 1 86 ? -11.048 7.722 23.276 1.00 91.75 86 VAL A CA 1
ATOM 638 C C . VAL A 1 86 ? -9.884 6.930 23.891 1.00 91.75 86 VAL A C 1
ATOM 640 O O . VAL A 1 86 ? -9.922 6.600 25.067 1.00 91.75 86 VAL A O 1
ATOM 643 N N . VAL A 1 87 ? -8.820 6.652 23.130 1.00 93.31 87 VAL A N 1
ATOM 644 C CA . VAL A 1 87 ? -7.617 5.957 23.632 1.00 93.31 87 VAL A CA 1
ATOM 645 C C . VAL A 1 87 ? -6.806 6.773 24.645 1.00 93.31 87 VAL A C 1
ATOM 647 O O . VAL A 1 87 ? -6.014 6.195 25.383 1.00 93.31 87 VAL A O 1
ATOM 650 N N . HIS A 1 88 ? -6.981 8.094 24.666 1.00 94.44 88 HIS A N 1
ATOM 651 C CA . HIS A 1 88 ? -6.370 9.009 25.624 1.00 94.44 88 HIS A CA 1
ATOM 652 C C . HIS A 1 88 ? -7.386 9.450 26.686 1.00 94.44 88 HIS A C 1
ATOM 654 O O . HIS A 1 88 ? -7.088 9.363 27.875 1.00 94.44 88 HIS A O 1
ATOM 660 N N . SER A 1 89 ? -8.591 9.851 26.270 1.00 92.56 89 SER A N 1
ATOM 661 C CA . SER A 1 89 ? -9.627 10.369 27.171 1.00 92.56 89 SER A CA 1
ATOM 662 C C . SER A 1 89 ? -10.242 9.294 28.081 1.00 92.56 89 SER A C 1
ATOM 664 O O . SER A 1 89 ? -10.628 9.587 29.210 1.00 92.56 89 SER A O 1
ATOM 666 N N . ASP A 1 90 ? -10.359 8.050 27.598 1.00 91.94 90 ASP A N 1
ATOM 667 C CA . ASP A 1 90 ? -10.888 6.900 28.348 1.00 91.94 90 ASP A CA 1
ATOM 668 C C . ASP A 1 90 ? -10.175 5.584 27.952 1.00 91.94 90 ASP A C 1
ATOM 670 O O . ASP A 1 90 ? -10.750 4.725 27.263 1.00 91.94 90 ASP A O 1
ATOM 674 N N . PRO A 1 91 ? -8.907 5.402 28.379 1.00 93.06 91 PRO A N 1
ATOM 675 C CA . PRO A 1 91 ? -8.062 4.280 27.957 1.00 93.06 91 PRO A CA 1
ATOM 676 C C . PRO A 1 91 ? -8.590 2.901 28.379 1.00 93.06 91 PRO A C 1
ATOM 678 O O . PRO A 1 91 ? -8.257 1.888 27.764 1.00 93.06 91 PRO A O 1
ATOM 681 N N . GLU A 1 92 ? -9.420 2.847 29.424 1.00 92.19 92 GLU A N 1
ATOM 682 C CA . GLU A 1 92 ? -9.967 1.598 29.958 1.00 92.19 92 GLU A CA 1
ATOM 683 C C . GLU A 1 92 ? -11.263 1.155 29.275 1.00 92.19 92 GLU A C 1
ATOM 685 O O . GLU A 1 92 ? -11.697 0.007 29.463 1.00 92.19 92 GLU A O 1
ATOM 690 N N . SER A 1 93 ? -11.861 2.023 28.455 1.00 90.06 93 SER A N 1
ATOM 691 C CA . SER A 1 93 ? -13.051 1.700 27.678 1.00 90.06 93 SER A CA 1
ATOM 692 C C . SER A 1 93 ? -12.828 0.513 26.738 1.00 90.06 93 SER A C 1
ATOM 694 O O . SER A 1 93 ? -11.736 0.272 26.216 1.00 90.06 93 SER A O 1
ATOM 696 N N . LEU A 1 94 ? -13.908 -0.228 26.463 1.00 88.94 94 LEU A N 1
ATOM 697 C CA . LEU A 1 94 ? -13.886 -1.311 25.471 1.00 88.94 94 LEU A CA 1
ATOM 698 C C . LEU A 1 94 ? -13.441 -0.801 24.096 1.00 88.94 94 LEU A C 1
ATOM 700 O O . LEU A 1 94 ? -12.693 -1.472 23.397 1.00 88.94 94 LEU A O 1
ATOM 704 N N . THR A 1 95 ? -13.845 0.416 23.746 1.00 90.19 95 THR A N 1
ATOM 705 C CA . THR A 1 95 ? -13.485 1.044 22.481 1.00 90.19 95 THR A CA 1
ATOM 706 C C . THR A 1 95 ? -11.999 1.382 22.394 1.00 90.19 95 THR A C 1
ATOM 708 O O . THR A 1 95 ? -11.381 1.129 21.362 1.00 90.19 95 THR A O 1
ATOM 711 N N . ALA A 1 96 ? -11.400 1.9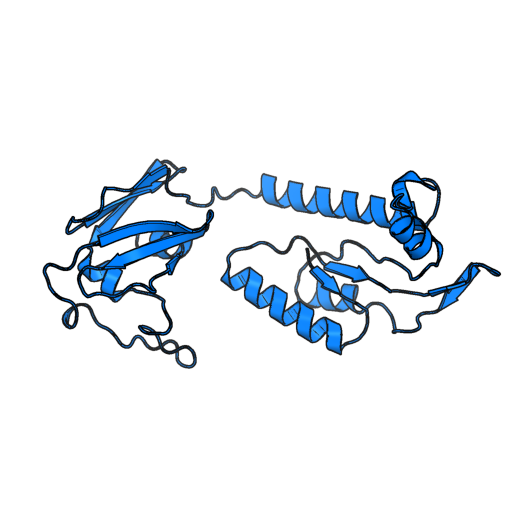28 23.458 1.00 93.06 96 ALA A N 1
ATOM 712 C CA . ALA A 1 96 ? -9.957 2.155 23.495 1.00 93.06 96 ALA A CA 1
ATOM 713 C C . ALA A 1 96 ? -9.192 0.834 23.329 1.00 93.06 96 ALA A C 1
ATOM 715 O O . ALA A 1 96 ? -8.249 0.758 22.540 1.00 93.06 96 ALA A O 1
ATOM 716 N N . LYS A 1 97 ? -9.663 -0.230 23.989 1.00 94.12 97 LYS A N 1
ATOM 717 C CA . LYS A 1 97 ? -9.116 -1.589 23.855 1.00 94.12 97 LYS A CA 1
ATOM 718 C C . LYS A 1 97 ? -9.245 -2.138 22.428 1.00 94.12 97 LYS A C 1
ATOM 720 O O . LYS A 1 97 ? -8.292 -2.745 21.944 1.00 94.12 97 LYS A O 1
ATOM 725 N N . ASP A 1 98 ? -10.352 -1.879 21.727 1.00 93.88 98 ASP A N 1
ATOM 726 C CA . ASP A 1 98 ? -10.524 -2.265 20.317 1.00 93.88 98 ASP A CA 1
ATOM 727 C C . ASP A 1 98 ? -9.487 -1.566 19.408 1.00 93.88 98 ASP A C 1
ATOM 729 O O . ASP A 1 98 ? -8.839 -2.221 18.585 1.00 93.88 98 ASP A O 1
ATOM 733 N N . PHE A 1 99 ? -9.245 -0.261 19.598 1.00 95.25 99 PHE A N 1
ATOM 734 C CA . PHE A 1 99 ? -8.198 0.474 18.869 1.00 95.25 99 PHE A CA 1
ATOM 735 C C . PHE A 1 99 ? -6.785 -0.033 19.182 1.00 95.25 99 PHE A C 1
ATOM 737 O O . PHE A 1 99 ? -5.984 -0.219 18.263 1.00 95.25 99 PHE A O 1
ATOM 744 N N . LEU A 1 100 ? -6.474 -0.274 20.459 1.00 95.56 100 LEU A N 1
ATOM 745 C CA . LEU A 1 100 ? -5.171 -0.796 20.879 1.00 95.56 100 LEU A CA 1
ATOM 746 C C . LEU A 1 100 ? -4.907 -2.177 20.274 1.00 95.56 100 LEU A C 1
ATOM 748 O O . LEU A 1 100 ? -3.840 -2.404 19.709 1.00 95.56 100 LEU A O 1
ATOM 752 N N . LYS A 1 101 ? -5.908 -3.059 20.275 1.00 95.56 101 LYS A N 1
ATOM 753 C CA . LYS A 1 101 ? -5.816 -4.381 19.649 1.00 95.56 101 LYS A CA 1
ATOM 754 C C . LYS A 1 101 ? -5.554 -4.299 18.142 1.00 95.56 101 LYS A C 1
ATOM 756 O O . LYS A 1 101 ? -4.760 -5.072 17.609 1.00 95.56 101 LYS A O 1
ATOM 761 N N . ILE A 1 102 ? -6.184 -3.353 17.439 1.00 96.25 102 ILE A N 1
ATOM 762 C CA . ILE A 1 102 ? -5.896 -3.103 16.017 1.00 96.25 102 ILE A CA 1
ATOM 763 C C . ILE A 1 102 ? -4.448 -2.644 15.829 1.00 96.25 102 ILE A C 1
ATOM 765 O O . ILE A 1 102 ? -3.777 -3.112 14.907 1.00 96.25 102 ILE A O 1
ATOM 769 N N . ALA A 1 103 ? -3.952 -1.752 16.690 1.00 96.25 103 ALA A N 1
ATOM 770 C CA . ALA A 1 103 ? -2.573 -1.276 16.633 1.00 96.25 103 ALA A CA 1
ATOM 771 C C . ALA A 1 103 ? -1.561 -2.407 16.895 1.00 96.25 103 ALA A C 1
ATOM 773 O O . ALA A 1 103 ? -0.554 -2.508 16.189 1.00 96.25 103 ALA A O 1
ATOM 774 N N . GLU A 1 104 ? -1.844 -3.294 17.850 1.00 95.88 104 GLU A N 1
ATOM 775 C CA . GLU A 1 104 ? -1.052 -4.499 18.120 1.00 95.88 104 GLU A CA 1
ATOM 776 C C . GLU A 1 104 ? -1.022 -5.430 16.904 1.00 95.88 104 GLU A C 1
ATOM 778 O O . GLU A 1 104 ? 0.056 -5.775 16.418 1.00 95.88 104 GLU A O 1
ATOM 783 N N . ASN A 1 105 ? -2.190 -5.758 16.344 1.00 94.94 105 ASN A N 1
ATOM 784 C CA . ASN A 1 105 ? -2.295 -6.599 15.153 1.00 94.94 105 ASN A CA 1
ATOM 785 C C . ASN A 1 105 ? -1.550 -5.984 13.962 1.00 94.94 105 ASN A C 1
ATOM 787 O O . ASN A 1 105 ? -0.814 -6.681 13.265 1.00 94.94 105 ASN A O 1
ATOM 791 N N . LEU A 1 106 ? -1.683 -4.672 13.744 1.00 95.00 106 LEU A N 1
ATOM 792 C CA . LEU A 1 106 ? -0.948 -3.953 12.705 1.00 95.00 106 LEU A CA 1
ATOM 793 C C . LEU A 1 106 ? 0.567 -4.043 12.925 1.00 95.00 106 LEU A C 1
ATOM 795 O O . LEU A 1 106 ? 1.311 -4.293 11.978 1.00 95.00 106 LEU A O 1
ATOM 799 N N . THR A 1 107 ? 1.021 -3.881 14.167 1.00 93.81 107 THR A N 1
ATOM 800 C CA . THR A 1 107 ? 2.438 -3.992 14.535 1.00 93.81 107 THR A CA 1
ATOM 801 C C . THR A 1 107 ? 2.971 -5.391 14.236 1.00 93.81 107 THR A C 1
ATOM 803 O O . THR A 1 107 ? 4.045 -5.526 13.647 1.00 93.81 107 THR A O 1
ATOM 806 N N . SER A 1 108 ? 2.206 -6.441 14.551 1.00 91.44 108 SER A N 1
ATOM 807 C CA . SER A 1 108 ? 2.553 -7.814 14.173 1.00 91.44 108 SER A CA 1
ATOM 808 C C . SER A 1 108 ? 2.698 -7.967 12.657 1.00 91.44 108 SER A C 1
ATOM 810 O O . SER A 1 108 ? 3.683 -8.546 12.205 1.00 91.44 108 SER A O 1
ATOM 812 N N . GLN A 1 109 ? 1.786 -7.399 11.861 1.00 90.31 109 GLN A N 1
ATOM 813 C CA . GLN A 1 109 ? 1.866 -7.466 10.396 1.00 90.31 109 GLN A CA 1
ATOM 814 C C . GLN A 1 109 ? 3.087 -6.728 9.838 1.00 90.31 109 GLN A C 1
ATOM 816 O O . GLN A 1 109 ? 3.775 -7.250 8.963 1.00 90.31 109 GLN A O 1
ATOM 821 N N . ILE A 1 110 ? 3.411 -5.551 10.378 1.00 89.44 110 ILE A N 1
ATOM 822 C CA . ILE A 1 110 ? 4.632 -4.818 10.011 1.00 89.44 110 ILE A CA 1
ATOM 823 C C . ILE A 1 110 ? 5.869 -5.662 10.325 1.00 89.44 110 ILE A C 1
ATOM 825 O O . ILE A 1 110 ? 6.749 -5.797 9.478 1.00 89.44 110 ILE A O 1
ATOM 829 N N . ASN A 1 111 ? 5.931 -6.267 11.512 1.00 87.69 111 ASN A N 1
ATOM 830 C CA . ASN A 1 111 ? 7.063 -7.097 11.913 1.00 87.69 111 ASN A CA 1
ATOM 831 C C . ASN A 1 111 ? 7.235 -8.318 11.002 1.00 87.69 111 ASN A C 1
ATOM 833 O O . ASN A 1 111 ? 8.363 -8.620 10.616 1.00 87.69 111 ASN A O 1
ATOM 837 N N . LEU A 1 112 ? 6.139 -8.972 10.604 1.00 83.19 112 LEU A N 1
ATOM 838 C CA . LEU A 1 112 ? 6.176 -10.067 9.631 1.00 83.19 112 LEU A CA 1
ATOM 839 C C . LEU A 1 112 ? 6.752 -9.601 8.286 1.00 83.19 112 LEU A C 1
ATOM 841 O O . LEU A 1 112 ? 7.625 -10.270 7.741 1.00 83.19 112 LEU A O 1
ATOM 845 N N . GLN A 1 113 ? 6.355 -8.420 7.800 1.00 75.94 113 GLN A N 1
ATOM 846 C CA . GLN A 1 113 ? 6.900 -7.852 6.559 1.00 75.94 113 GLN A CA 1
ATOM 847 C C . GLN A 1 113 ? 8.375 -7.448 6.657 1.00 75.94 113 GLN A C 1
ATOM 849 O O . GLN A 1 113 ? 9.119 -7.527 5.680 1.00 75.94 113 GLN A O 1
ATOM 854 N N . VAL A 1 114 ? 8.813 -6.984 7.828 1.00 73.06 114 VAL A N 1
ATOM 855 C CA . VAL A 1 114 ? 10.215 -6.622 8.072 1.00 73.06 114 VAL A CA 1
ATOM 856 C C . VAL A 1 114 ? 11.098 -7.869 8.146 1.00 73.06 114 VAL A C 1
ATOM 858 O O . VAL A 1 114 ? 12.232 -7.826 7.671 1.00 73.06 114 VAL A O 1
ATOM 861 N N . GLN A 1 115 ? 10.588 -8.968 8.708 1.00 64.50 115 GLN A N 1
ATOM 862 C CA . GLN A 1 115 ? 11.295 -10.250 8.794 1.00 64.50 115 GLN A CA 1
ATOM 863 C C . GLN A 1 115 ? 11.342 -10.985 7.449 1.00 64.50 115 GLN A C 1
ATOM 865 O O . GLN A 1 115 ? 12.332 -11.647 7.156 1.00 64.50 115 GLN A O 1
ATOM 870 N N . SER A 1 116 ? 10.331 -10.814 6.595 1.00 59.00 116 SER A N 1
ATOM 871 C CA . SER A 1 116 ? 10.282 -11.386 5.244 1.00 59.00 116 SER A CA 1
ATOM 872 C C . SER A 1 116 ? 11.048 -10.571 4.190 1.00 59.00 116 SER A C 1
ATOM 874 O O . SER A 1 116 ? 10.732 -10.676 3.008 1.00 59.00 116 SER A O 1
ATOM 876 N N . LYS A 1 117 ? 11.993 -9.703 4.583 1.00 52.84 117 LYS A N 1
ATOM 877 C CA . LYS A 1 117 ? 12.668 -8.755 3.681 1.00 52.84 117 LYS A CA 1
ATOM 878 C C . LYS A 1 117 ? 13.439 -9.461 2.554 1.00 52.84 117 LYS A C 1
ATOM 880 O O . LYS A 1 117 ? 14.637 -9.706 2.660 1.00 52.84 117 LYS A O 1
ATOM 885 N N . GLU A 1 118 ? 12.784 -9.638 1.412 1.00 60.16 118 GLU A N 1
ATOM 886 C CA . GLU A 1 118 ? 13.433 -9.337 0.141 1.00 60.16 118 GLU A CA 1
ATOM 887 C C . GLU A 1 118 ? 13.853 -7.862 0.180 1.00 60.16 118 GLU A C 1
ATOM 889 O O . GLU A 1 118 ? 13.058 -6.966 0.493 1.00 60.16 118 GLU A O 1
ATOM 894 N N . ILE A 1 119 ? 15.132 -7.593 -0.081 1.00 63.91 119 ILE A N 1
ATOM 895 C CA . ILE A 1 119 ? 15.614 -6.226 -0.261 1.00 63.91 119 ILE A CA 1
ATOM 896 C C . ILE A 1 119 ? 14.964 -5.719 -1.543 1.00 63.91 119 ILE A C 1
ATOM 898 O O . ILE A 1 119 ? 15.395 -6.076 -2.636 1.00 63.91 119 ILE A O 1
ATOM 902 N N . LYS A 1 120 ? 13.912 -4.901 -1.412 1.00 74.12 120 LYS A N 1
ATOM 903 C CA . LYS A 1 120 ? 13.307 -4.275 -2.587 1.00 74.12 120 LYS A CA 1
ATOM 904 C C . LYS A 1 120 ? 14.385 -3.458 -3.315 1.00 74.12 120 LYS A C 1
ATOM 906 O O . LYS A 1 120 ? 15.038 -2.626 -2.667 1.00 74.12 120 LYS A O 1
ATOM 911 N N . PRO A 1 121 ? 14.569 -3.684 -4.622 1.00 82.19 121 PRO A N 1
ATOM 912 C CA . PRO A 1 121 ? 15.580 -3.028 -5.425 1.00 82.19 121 PRO A CA 1
ATOM 913 C C . PRO A 1 121 ? 15.221 -1.548 -5.531 1.00 82.19 121 PRO A C 1
ATOM 915 O O . PRO A 1 121 ? 14.226 -1.167 -6.142 1.00 82.19 121 PRO A O 1
ATOM 918 N N . VAL A 1 122 ? 16.027 -0.697 -4.906 1.00 89.94 122 VAL A N 1
ATOM 919 C CA . VAL A 1 122 ? 15.920 0.763 -5.010 1.00 89.94 122 VAL A CA 1
ATOM 920 C C . VAL A 1 122 ? 17.217 1.285 -5.623 1.00 89.94 122 VAL A C 1
ATOM 922 O O . VAL A 1 122 ? 18.287 0.869 -5.173 1.00 89.94 122 VAL A O 1
ATOM 925 N N . PRO A 1 123 ? 17.168 2.180 -6.626 1.00 92.25 123 PRO A N 1
ATOM 926 C CA . PRO A 1 123 ? 18.369 2.784 -7.187 1.00 92.25 123 PRO A CA 1
ATOM 927 C C . PRO A 1 123 ? 19.167 3.519 -6.105 1.00 92.25 123 PRO A C 1
ATOM 929 O O . PRO A 1 123 ? 18.676 4.475 -5.504 1.00 92.25 123 PRO A O 1
ATOM 932 N N . ALA A 1 124 ? 20.398 3.079 -5.865 1.00 93.06 124 ALA A N 1
ATOM 933 C CA . ALA A 1 124 ? 21.381 3.792 -5.058 1.00 93.06 124 ALA A CA 1
ATOM 934 C C . ALA A 1 124 ? 22.098 4.860 -5.897 1.00 93.06 124 ALA A C 1
ATOM 936 O O . ALA A 1 124 ? 22.393 5.950 -5.408 1.00 93.06 124 ALA A O 1
ATOM 937 N N . LYS A 1 125 ? 22.339 4.567 -7.181 1.00 95.56 125 LYS A N 1
ATOM 938 C CA . LYS A 1 125 ? 22.925 5.500 -8.144 1.00 95.56 125 LYS A CA 1
ATOM 939 C C . LYS A 1 125 ? 22.347 5.265 -9.534 1.00 95.56 125 LYS A C 1
ATOM 941 O O . LYS A 1 125 ? 22.113 4.127 -9.930 1.00 95.56 125 LYS A O 1
ATOM 946 N N . ILE A 1 126 ? 22.143 6.348 -10.275 1.00 96.12 126 ILE A N 1
ATOM 947 C CA . ILE A 1 126 ? 21.690 6.330 -11.668 1.00 96.12 126 ILE A CA 1
ATOM 948 C C . ILE A 1 126 ? 22.688 7.156 -12.483 1.00 96.12 126 ILE A C 1
ATOM 950 O O . ILE A 1 126 ? 23.157 8.196 -12.010 1.00 96.12 126 ILE A O 1
ATOM 954 N N . SER A 1 127 ? 23.051 6.691 -13.678 1.00 95.25 127 SER A N 1
ATOM 955 C CA . SER A 1 127 ? 23.874 7.465 -14.610 1.00 95.25 127 SER A CA 1
ATOM 956 C C . SER A 1 127 ? 23.180 8.775 -15.013 1.00 95.25 127 SER A C 1
ATOM 958 O O . SER A 1 127 ? 21.948 8.834 -15.049 1.00 95.25 127 SER A O 1
ATOM 960 N N . PRO A 1 128 ? 23.938 9.834 -15.344 1.00 93.50 128 PRO A N 1
ATOM 961 C CA . PRO A 1 128 ? 23.345 11.063 -15.858 1.00 93.50 128 PRO A CA 1
ATOM 962 C C . PRO A 1 128 ? 22.569 10.816 -17.170 1.00 93.50 128 PRO A C 1
ATOM 964 O O . PRO A 1 128 ? 22.887 9.871 -17.900 1.00 93.50 128 PRO A O 1
ATOM 967 N N . PRO A 1 129 ? 21.559 11.652 -17.478 1.00 93.75 129 PRO A N 1
ATOM 968 C CA . PRO A 1 129 ? 20.834 11.592 -18.746 1.00 93.75 129 PRO A CA 1
ATOM 969 C C . PRO A 1 129 ? 21.732 11.959 -19.944 1.00 93.75 129 PRO A C 1
ATOM 971 O O . PRO A 1 129 ? 22.858 12.426 -19.776 1.00 93.75 129 PRO A O 1
ATOM 974 N N . GLY A 1 130 ? 21.216 11.778 -21.162 1.00 93.25 130 GLY A N 1
ATOM 975 C CA . GLY A 1 130 ? 21.900 12.142 -22.409 1.00 93.25 130 GLY A CA 1
ATOM 976 C C . GLY A 1 130 ? 22.813 11.063 -23.001 1.00 93.25 130 GLY A C 1
ATOM 977 O O . GLY A 1 130 ? 23.508 11.333 -23.976 1.00 93.25 130 GLY A O 1
ATOM 978 N N . ALA A 1 131 ? 22.815 9.852 -22.443 1.00 93.19 131 ALA A N 1
ATOM 979 C CA . ALA A 1 131 ? 23.607 8.729 -22.938 1.00 93.19 131 ALA A CA 1
ATOM 980 C C . ALA A 1 131 ? 22.746 7.678 -23.661 1.00 93.19 131 ALA A C 1
ATOM 982 O O . ALA A 1 131 ? 21.555 7.516 -23.387 1.00 93.19 131 ALA A O 1
ATOM 983 N N . ALA A 1 132 ? 23.372 6.923 -24.567 1.00 93.31 132 ALA A N 1
ATOM 984 C CA . ALA A 1 132 ? 22.743 5.786 -25.246 1.00 93.31 132 ALA A CA 1
ATOM 985 C C . ALA A 1 132 ? 22.481 4.595 -24.304 1.00 93.31 132 ALA A C 1
ATOM 987 O O . ALA A 1 132 ? 21.715 3.698 -24.650 1.00 93.31 132 ALA A O 1
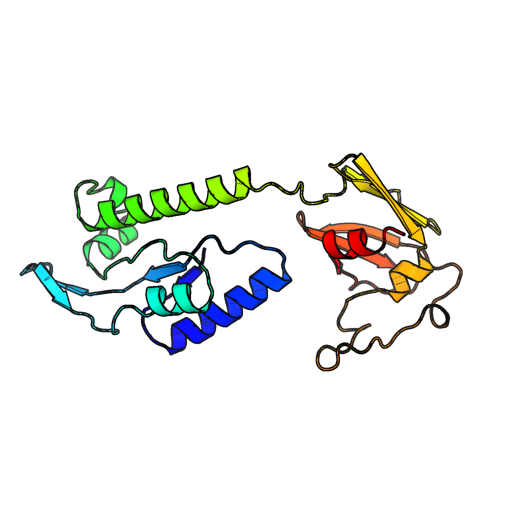ATOM 988 N N . GLU A 1 133 ? 23.082 4.605 -23.113 1.00 95.62 133 GLU A N 1
ATOM 989 C CA . GLU A 1 133 ? 22.879 3.608 -22.069 1.00 95.62 133 GLU A CA 1
ATOM 990 C C . GLU A 1 133 ? 22.525 4.274 -20.739 1.00 95.62 133 GLU A C 1
ATOM 992 O O . GLU A 1 133 ? 23.072 5.319 -20.379 1.00 95.62 133 GLU A O 1
ATOM 997 N N . ILE A 1 134 ? 21.639 3.630 -19.984 1.00 95.69 134 ILE A N 1
ATOM 998 C CA . ILE A 1 134 ? 21.274 4.009 -18.622 1.00 95.69 134 ILE A CA 1
ATOM 999 C C . ILE A 1 134 ? 21.819 2.943 -17.682 1.00 95.69 134 ILE A C 1
ATOM 1001 O O . ILE A 1 134 ? 21.478 1.768 -17.803 1.00 95.69 134 ILE A O 1
ATOM 1005 N N . GLN A 1 135 ? 22.646 3.357 -16.728 1.00 96.00 135 GLN A N 1
ATOM 1006 C CA . GLN A 1 135 ? 23.214 2.474 -15.716 1.00 96.00 135 GLN A CA 1
ATOM 1007 C C . GLN A 1 135 ? 22.553 2.744 -14.369 1.00 96.00 135 GLN A C 1
ATOM 1009 O O . GLN A 1 135 ? 22.459 3.893 -13.932 1.00 96.00 135 GLN A O 1
ATOM 1014 N N . ILE A 1 136 ? 22.116 1.679 -13.703 1.00 95.81 136 ILE A N 1
ATOM 1015 C CA . ILE A 1 136 ? 21.534 1.729 -12.364 1.00 95.81 136 ILE A CA 1
ATOM 1016 C C . ILE A 1 136 ? 22.348 0.824 -11.449 1.00 95.81 136 ILE A C 1
ATOM 1018 O O . ILE A 1 136 ? 22.485 -0.369 -11.707 1.00 95.81 136 ILE A O 1
ATOM 1022 N N . GLU A 1 137 ? 22.859 1.391 -10.364 1.00 95.19 137 GLU A N 1
ATOM 1023 C CA . GLU A 1 137 ? 23.395 0.643 -9.232 1.00 95.19 137 GLU A CA 1
ATOM 1024 C C . GLU A 1 137 ? 22.319 0.588 -8.151 1.00 95.19 137 GLU A C 1
ATOM 1026 O O . GLU A 1 137 ? 21.797 1.622 -7.728 1.00 95.19 137 GLU A O 1
ATOM 1031 N N . TRP A 1 138 ? 21.955 -0.619 -7.740 1.00 93.62 138 TRP A N 1
ATOM 1032 C CA . TRP A 1 138 ? 20.880 -0.878 -6.792 1.00 93.62 138 TRP A CA 1
ATOM 1033 C C . TRP A 1 138 ? 21.419 -0.953 -5.357 1.00 93.62 138 TRP A C 1
ATOM 1035 O O . TRP A 1 138 ? 22.592 -1.227 -5.117 1.00 93.62 138 TRP A O 1
ATOM 1045 N N . ASN A 1 139 ? 20.545 -0.725 -4.381 1.00 90.38 139 ASN A N 1
ATOM 1046 C CA . ASN A 1 139 ? 20.845 -0.832 -2.948 1.00 90.38 139 ASN A CA 1
ATOM 1047 C C . ASN A 1 139 ? 21.279 -2.237 -2.488 1.00 90.38 139 ASN A C 1
ATOM 1049 O O . ASN A 1 139 ? 21.871 -2.360 -1.419 1.00 90.38 139 ASN A O 1
ATOM 1053 N N . ASP A 1 140 ? 20.982 -3.277 -3.266 1.00 88.25 140 ASP A N 1
ATOM 1054 C CA . ASP A 1 140 ? 21.430 -4.656 -3.051 1.00 88.25 140 ASP A CA 1
ATOM 1055 C C . ASP A 1 140 ? 22.797 -4.955 -3.708 1.00 88.25 140 ASP A C 1
ATOM 1057 O O . ASP A 1 140 ? 23.274 -6.085 -3.655 1.00 88.25 140 ASP A O 1
ATOM 1061 N N . GLY A 1 141 ? 23.442 -3.949 -4.315 1.00 88.31 141 GLY A N 1
ATOM 1062 C CA . GLY A 1 141 ? 24.754 -4.052 -4.962 1.00 88.31 141 GLY A CA 1
ATOM 1063 C C . GLY A 1 141 ? 24.717 -4.550 -6.409 1.00 88.31 141 GLY A C 1
ATOM 1064 O O . GLY A 1 141 ? 25.746 -4.537 -7.090 1.00 88.31 141 GLY A O 1
ATOM 1065 N N . VAL A 1 142 ? 23.551 -4.958 -6.914 1.00 91.50 142 VAL A N 1
ATOM 1066 C CA . VAL A 1 142 ? 23.390 -5.345 -8.319 1.00 91.50 142 VAL A CA 1
ATOM 1067 C C . VAL A 1 142 ? 23.533 -4.112 -9.211 1.00 91.50 142 VAL A C 1
ATOM 1069 O O . VAL A 1 142 ? 23.203 -2.989 -8.822 1.00 91.50 142 VAL A O 1
ATOM 1072 N N . LYS A 1 143 ? 23.996 -4.321 -10.444 1.00 93.81 143 LYS A N 1
ATOM 1073 C CA . LYS A 1 143 ? 24.071 -3.288 -11.478 1.00 93.81 143 LYS A CA 1
ATOM 1074 C C . LYS A 1 143 ? 23.253 -3.711 -12.686 1.00 93.81 143 LYS A C 1
ATOM 1076 O O . LYS A 1 143 ? 23.355 -4.850 -13.127 1.00 93.81 143 LYS A O 1
ATOM 1081 N N . SER A 1 144 ? 22.460 -2.792 -13.216 1.00 94.25 144 SER A N 1
ATOM 1082 C CA . SER A 1 144 ? 21.713 -2.975 -14.459 1.00 94.25 144 SER A CA 1
ATOM 1083 C C . SER A 1 144 ? 22.162 -1.944 -15.481 1.00 94.25 144 SER A C 1
ATOM 1085 O O . SER A 1 144 ? 22.366 -0.779 -15.136 1.00 94.25 144 SER A O 1
ATOM 1087 N N . VAL A 1 145 ? 22.288 -2.372 -16.734 1.00 95.00 145 VAL A N 1
ATOM 1088 C CA . VAL A 1 145 ? 22.589 -1.506 -17.875 1.00 95.00 145 VAL A CA 1
ATOM 1089 C C . VAL A 1 145 ? 21.478 -1.687 -18.894 1.00 95.00 145 VAL A C 1
ATOM 1091 O O . VAL A 1 145 ? 21.131 -2.813 -19.235 1.00 95.00 145 VAL A O 1
ATOM 1094 N N . PHE A 1 146 ? 20.906 -0.581 -19.353 1.00 94.56 146 PHE A N 1
ATOM 1095 C CA . PHE A 1 146 ? 19.816 -0.581 -20.318 1.00 94.56 146 PHE A CA 1
ATOM 1096 C C . PHE A 1 146 ? 20.208 0.242 -21.533 1.00 94.56 146 PHE A C 1
ATOM 1098 O O . PHE A 1 146 ? 20.601 1.398 -21.380 1.00 94.56 146 PHE A O 1
ATOM 1105 N N . SER A 1 147 ? 20.017 -0.301 -22.734 1.00 95.00 147 SER A N 1
ATOM 1106 C CA . SER A 1 147 ? 20.003 0.519 -23.945 1.00 95.00 147 SER A CA 1
ATOM 1107 C C . SER A 1 147 ? 18.832 1.498 -23.877 1.00 95.00 147 SER A C 1
ATOM 1109 O O . SER A 1 147 ? 17.684 1.098 -23.665 1.00 95.00 147 SER A O 1
ATOM 1111 N N . SER A 1 148 ? 19.107 2.784 -24.088 1.00 95.25 148 SER A N 1
ATOM 1112 C CA . SER A 1 148 ? 18.099 3.847 -24.135 1.00 95.25 148 SER A CA 1
ATOM 1113 C C . SER A 1 148 ? 16.999 3.519 -25.146 1.00 95.25 148 SER A C 1
ATOM 1115 O O . SER A 1 148 ? 15.813 3.684 -24.862 1.00 95.25 148 SER A O 1
ATOM 1117 N N . ARG A 1 149 ? 17.375 2.958 -26.300 1.00 94.81 149 ARG A N 1
ATOM 1118 C CA . ARG A 1 149 ? 16.434 2.595 -27.363 1.00 94.81 149 ARG A CA 1
ATOM 1119 C C . ARG A 1 149 ? 15.532 1.428 -26.987 1.00 94.81 149 ARG A C 1
ATOM 1121 O O . ARG A 1 149 ? 14.322 1.492 -27.194 1.00 94.81 149 ARG A O 1
ATOM 1128 N N . GLU A 1 150 ? 16.103 0.382 -26.405 1.00 93.06 150 GLU A N 1
ATOM 1129 C CA . GLU A 1 150 ? 15.344 -0.800 -25.992 1.00 93.06 150 GLU A CA 1
ATOM 1130 C C . GLU A 1 150 ? 14.434 -0.478 -24.805 1.00 93.06 150 GLU A C 1
ATOM 1132 O O . GLU A 1 150 ? 13.254 -0.830 -24.809 1.00 93.06 150 GLU A O 1
ATOM 1137 N N . LEU A 1 151 ? 14.928 0.275 -23.820 1.00 94.38 151 LEU A N 1
ATOM 1138 C CA . LEU A 1 151 ? 14.124 0.671 -22.669 1.00 94.38 151 LEU A CA 1
ATOM 1139 C C . LEU A 1 151 ? 12.976 1.610 -23.067 1.00 94.38 151 LEU A C 1
ATOM 1141 O O . LEU A 1 151 ? 11.862 1.499 -22.544 1.00 94.38 151 LEU A O 1
ATOM 1145 N N . ARG A 1 152 ? 13.200 2.500 -24.043 1.00 94.94 152 ARG A N 1
ATOM 1146 C CA . ARG A 1 152 ? 12.135 3.317 -24.638 1.00 94.94 152 ARG A CA 1
ATOM 1147 C C . ARG A 1 152 ? 11.059 2.453 -25.301 1.00 94.94 152 ARG A C 1
ATOM 1149 O O . ARG A 1 152 ? 9.873 2.750 -25.125 1.00 94.94 152 ARG A O 1
ATOM 1156 N N . ALA A 1 153 ? 11.448 1.389 -26.008 1.00 93.50 153 ALA A N 1
ATOM 1157 C CA . ALA A 1 153 ? 10.527 0.429 -26.631 1.00 93.50 153 ALA A CA 1
ATOM 1158 C C . ALA A 1 153 ? 9.678 -0.304 -25.591 1.00 93.50 153 ALA A C 1
ATOM 1160 O O . ALA A 1 153 ? 8.506 -0.603 -25.819 1.00 93.50 153 ALA A O 1
ATOM 1161 N N . GLN A 1 154 ? 10.245 -0.517 -24.407 1.00 92.81 154 GLN A N 1
ATOM 1162 C CA . GLN A 1 154 ? 9.594 -1.186 -23.289 1.00 92.81 154 GLN A CA 1
ATOM 1163 C C . GLN A 1 154 ? 8.773 -0.252 -22.388 1.00 92.81 154 GLN A C 1
ATOM 1165 O O . GLN A 1 154 ? 8.381 -0.654 -21.291 1.00 92.81 154 GLN A O 1
ATOM 1170 N N . CYS A 1 155 ? 8.460 0.972 -22.827 1.00 93.06 155 CYS A N 1
ATOM 1171 C CA . CYS A 1 155 ? 7.666 1.919 -22.042 1.00 93.06 155 CYS A CA 1
ATOM 1172 C C . CYS A 1 155 ? 6.293 1.333 -21.637 1.00 93.06 155 CYS A C 1
ATOM 1174 O O . CYS A 1 155 ? 5.535 0.920 -22.518 1.00 93.06 155 CYS A O 1
ATOM 1176 N N . PRO A 1 156 ? 5.940 1.280 -20.340 1.00 89.44 156 PRO A N 1
ATOM 1177 C CA . PRO A 1 156 ? 4.701 0.647 -19.878 1.00 89.44 156 PRO A CA 1
ATOM 1178 C C . PRO A 1 156 ? 3.479 1.586 -19.859 1.00 89.44 156 PRO A C 1
ATOM 1180 O O . PRO A 1 156 ? 2.441 1.218 -19.319 1.00 89.44 156 PRO A O 1
ATOM 1183 N N . CYS A 1 157 ? 3.578 2.809 -20.388 1.00 89.94 157 CYS A N 1
ATOM 1184 C CA . CYS A 1 157 ? 2.490 3.785 -20.305 1.00 89.94 157 CYS A CA 1
ATOM 1185 C C . CYS A 1 157 ? 1.317 3.450 -21.246 1.00 89.94 157 CYS A C 1
ATOM 1187 O O . CYS A 1 157 ? 1.488 2.780 -22.266 1.00 89.94 157 CYS A O 1
ATOM 1189 N N . ALA A 1 158 ? 0.141 4.013 -20.956 1.00 87.38 158 ALA A N 1
ATOM 1190 C CA . ALA A 1 158 ? -1.079 3.833 -21.753 1.00 87.38 158 ALA A CA 1
ATOM 1191 C C . ALA A 1 158 ? -0.954 4.318 -23.212 1.00 87.38 158 ALA A C 1
ATOM 1193 O O . ALA A 1 158 ? -1.667 3.854 -24.097 1.00 87.38 158 ALA A O 1
ATOM 1194 N N . ALA A 1 159 ? -0.019 5.234 -23.491 1.00 88.12 159 ALA A N 1
ATOM 1195 C CA . ALA A 1 159 ? 0.264 5.679 -24.857 1.00 88.12 159 ALA A CA 1
ATOM 1196 C C . ALA A 1 159 ? 1.086 4.657 -25.664 1.00 88.12 159 ALA A C 1
ATOM 1198 O O . ALA A 1 159 ? 1.135 4.741 -26.886 1.00 88.12 159 ALA A O 1
ATOM 1199 N N . CYS A 1 160 ? 1.753 3.713 -24.997 1.00 90.69 160 CYS A N 1
ATOM 1200 C CA . CYS A 1 160 ? 2.623 2.714 -25.622 1.00 90.69 160 CYS A CA 1
ATOM 1201 C C . CYS A 1 160 ? 2.062 1.290 -25.515 1.00 90.69 160 CYS A C 1
ATOM 1203 O O . CYS A 1 160 ? 2.459 0.418 -26.289 1.00 90.69 160 CYS A O 1
ATOM 1205 N N . VAL A 1 161 ? 1.149 1.048 -24.576 1.00 89.25 161 VAL A N 1
ATOM 1206 C CA . VAL A 1 161 ? 0.499 -0.241 -24.341 1.00 89.25 161 VAL A CA 1
ATOM 1207 C C . VAL A 1 161 ? -0.998 -0.015 -24.204 1.00 89.25 161 VAL A C 1
ATOM 1209 O O . VAL A 1 161 ? -1.439 0.826 -23.426 1.00 89.25 161 VAL A O 1
ATOM 1212 N N . ASN A 1 162 ? -1.786 -0.777 -24.953 1.00 88.38 162 ASN A N 1
ATOM 1213 C CA . ASN A 1 162 ? -3.236 -0.714 -24.862 1.00 88.38 162 ASN A CA 1
ATOM 1214 C C . ASN A 1 162 ? -3.720 -1.312 -23.526 1.00 88.38 162 ASN A C 1
ATOM 1216 O O . ASN A 1 162 ? -3.425 -2.464 -23.215 1.00 88.38 162 ASN A O 1
ATOM 1220 N N . GLU A 1 163 ? -4.496 -0.547 -22.756 1.00 75.94 163 GLU A N 1
ATOM 1221 C CA . GLU A 1 163 ? -4.916 -0.915 -21.393 1.00 75.94 163 GLU A CA 1
ATOM 1222 C C . GLU A 1 163 ? -5.835 -2.146 -21.323 1.00 75.94 163 GLU A C 1
ATOM 1224 O O . GLU A 1 163 ? -5.843 -2.848 -20.313 1.00 75.94 163 GLU A O 1
ATOM 1229 N N . PHE A 1 164 ? -6.597 -2.423 -22.386 1.00 77.62 164 PHE A N 1
ATOM 1230 C CA . PHE A 1 164 ? -7.583 -3.509 -22.417 1.00 77.62 164 PHE A CA 1
ATOM 1231 C C . PHE A 1 164 ? -7.012 -4.819 -22.953 1.00 77.62 164 PHE A C 1
ATOM 1233 O O . PHE A 1 164 ? -7.447 -5.895 -22.554 1.00 77.62 164 PHE A O 1
ATOM 1240 N N . THR A 1 165 ? -6.052 -4.734 -23.872 1.00 83.69 165 THR A N 1
ATOM 1241 C CA . THR A 1 165 ? -5.473 -5.907 -24.548 1.00 83.69 165 THR A CA 1
ATOM 1242 C C . THR A 1 165 ? -4.071 -6.245 -24.051 1.00 83.69 165 THR A C 1
ATOM 1244 O O . THR A 1 165 ? -3.585 -7.343 -24.304 1.00 83.69 165 THR A O 1
ATOM 1247 N N . GLY A 1 166 ? -3.390 -5.308 -23.383 1.00 81.75 166 GLY A N 1
ATOM 1248 C CA . GLY A 1 166 ? -1.974 -5.429 -23.033 1.00 81.75 166 GLY A CA 1
ATOM 1249 C C . GLY A 1 166 ? -1.038 -5.386 -24.245 1.00 81.75 166 GLY A C 1
ATOM 1250 O O . GLY A 1 166 ? 0.170 -5.569 -24.094 1.00 81.75 166 GLY A O 1
ATOM 1251 N N . GLN A 1 167 ? -1.566 -5.153 -25.452 1.00 86.50 167 GLN A N 1
ATOM 1252 C CA . GLN A 1 167 ? -0.771 -5.158 -26.670 1.00 86.50 167 GLN A CA 1
ATOM 1253 C C . GLN A 1 167 ? 0.092 -3.898 -26.753 1.00 86.50 167 GLN A C 1
ATOM 1255 O O . GLN A 1 167 ? -0.389 -2.770 -26.611 1.00 86.50 167 GLN A O 1
ATOM 1260 N N . ARG A 1 168 ? 1.385 -4.101 -27.014 1.00 90.12 168 ARG A N 1
ATOM 1261 C CA . ARG A 1 168 ? 2.348 -3.022 -27.211 1.00 90.12 168 ARG A CA 1
ATOM 1262 C C . ARG A 1 168 ? 2.182 -2.415 -28.604 1.00 90.12 168 ARG A C 1
ATOM 1264 O O . ARG A 1 168 ? 2.140 -3.132 -29.599 1.00 90.12 168 ARG A O 1
ATOM 1271 N N . MET A 1 169 ? 2.092 -1.091 -28.650 1.00 88.81 169 MET A N 1
ATOM 1272 C CA . MET A 1 169 ? 1.846 -0.307 -29.866 1.00 88.81 169 MET A CA 1
ATOM 1273 C C . MET A 1 169 ? 3.128 0.274 -30.473 1.00 88.81 169 MET A C 1
ATOM 1275 O O . MET A 1 169 ? 3.088 0.876 -31.541 1.00 88.81 169 MET A O 1
ATOM 1279 N N . ILE A 1 170 ? 4.261 0.100 -29.793 1.00 88.62 170 ILE A N 1
ATOM 1280 C CA . ILE A 1 170 ? 5.581 0.562 -30.224 1.00 88.62 170 ILE A CA 1
ATOM 1281 C C . ILE A 1 170 ? 6.549 -0.615 -30.339 1.00 88.62 170 ILE A C 1
ATOM 1283 O O . ILE A 1 170 ? 6.440 -1.598 -29.606 1.00 88.62 170 ILE A O 1
ATOM 1287 N N . SER A 1 171 ? 7.527 -0.491 -31.227 1.00 88.00 171 SER A N 1
ATOM 1288 C CA . SER A 1 171 ? 8.615 -1.458 -31.378 1.00 88.00 171 SER A CA 1
ATOM 1289 C C . SER A 1 171 ? 9.969 -0.749 -31.400 1.00 88.00 171 SER A C 1
ATOM 1291 O O . SER A 1 171 ? 10.043 0.458 -31.647 1.00 88.00 171 SER A O 1
ATOM 1293 N N . THR A 1 172 ? 11.057 -1.471 -31.143 1.00 87.62 172 THR A N 1
ATOM 1294 C CA . THR A 1 172 ? 12.412 -0.896 -31.132 1.00 87.62 172 THR A CA 1
ATOM 1295 C C . THR A 1 172 ? 12.775 -0.245 -32.472 1.00 87.62 172 THR A C 1
ATOM 1297 O O . THR A 1 172 ? 13.432 0.796 -32.501 1.00 87.62 172 THR A O 1
ATOM 1300 N N . GLU A 1 173 ? 12.298 -0.802 -33.586 1.00 89.94 173 GLU A N 1
ATOM 1301 C CA . GLU A 1 173 ? 12.526 -0.290 -34.942 1.00 89.94 173 GLU A CA 1
ATOM 1302 C C . GLU A 1 173 ? 11.841 1.058 -35.173 1.00 89.94 173 GLU A C 1
ATOM 1304 O O . GLU A 1 173 ? 12.377 1.897 -35.892 1.00 89.94 173 GLU A O 1
ATOM 1309 N N . SER A 1 174 ? 10.690 1.284 -34.530 1.00 88.94 174 SER A N 1
ATOM 1310 C CA . SER A 1 174 ? 9.944 2.545 -34.624 1.00 88.94 174 SER A CA 1
ATOM 1311 C C . SER A 1 174 ? 10.578 3.698 -33.834 1.00 88.94 174 SER A C 1
ATOM 1313 O O . SER A 1 174 ? 10.151 4.843 -33.964 1.00 88.94 174 SER A O 1
ATOM 1315 N N . ILE A 1 175 ? 11.598 3.411 -33.018 1.00 92.50 175 ILE A N 1
ATOM 1316 C CA . ILE A 1 175 ? 12.292 4.391 -32.179 1.00 92.50 175 ILE A CA 1
ATOM 1317 C C . ILE A 1 175 ? 13.606 4.805 -32.839 1.00 92.50 175 ILE A C 1
ATOM 1319 O O . ILE A 1 175 ? 14.348 3.958 -33.349 1.00 92.50 175 ILE A O 1
ATOM 1323 N N . LEU A 1 176 ? 13.906 6.106 -32.785 1.00 91.88 176 LEU A N 1
ATOM 1324 C CA . LEU A 1 176 ? 15.145 6.692 -33.297 1.00 91.88 176 LEU A CA 1
ATOM 1325 C C . LEU A 1 176 ? 16.387 6.028 -32.681 1.00 91.88 176 LEU A C 1
ATOM 1327 O O . LEU A 1 176 ? 16.413 5.697 -31.497 1.00 91.88 176 LEU A O 1
ATOM 1331 N N . ALA A 1 177 ? 17.425 5.817 -33.493 1.00 91.56 177 ALA A N 1
ATOM 1332 C CA . ALA A 1 177 ? 18.639 5.124 -33.057 1.00 91.56 177 ALA A CA 1
ATOM 1333 C C . ALA A 1 177 ? 19.467 5.931 -32.040 1.00 91.56 177 ALA A C 1
ATOM 1335 O O . ALA A 1 177 ? 20.175 5.343 -31.230 1.00 91.56 177 ALA A O 1
ATOM 1336 N N . ASP A 1 178 ? 19.351 7.257 -32.075 1.00 93.56 178 ASP A N 1
ATOM 1337 C CA . ASP A 1 178 ? 20.023 8.234 -31.216 1.00 93.56 178 ASP A CA 1
ATOM 1338 C C . ASP A 1 178 ? 19.145 8.712 -30.044 1.00 93.56 178 ASP A C 1
ATOM 1340 O O . ASP A 1 178 ? 19.444 9.717 -29.400 1.00 93.56 178 ASP A O 1
ATOM 1344 N N . ILE A 1 179 ? 18.051 8.001 -29.753 1.00 96.38 179 ILE A N 1
ATOM 1345 C CA . ILE A 1 179 ? 17.189 8.286 -28.605 1.00 96.38 179 ILE A CA 1
ATOM 1346 C C . ILE A 1 179 ? 17.992 8.256 -27.299 1.00 96.38 179 ILE A C 1
ATOM 1348 O O . ILE A 1 179 ? 18.727 7.311 -27.004 1.00 96.38 179 ILE A O 1
ATOM 1352 N N . VAL A 1 180 ? 17.808 9.289 -26.481 1.00 97.38 180 VAL A N 1
ATOM 1353 C CA . VAL A 1 180 ? 18.449 9.411 -25.170 1.00 97.38 180 VAL A CA 1
ATOM 1354 C C . VAL A 1 180 ? 17.438 9.893 -24.131 1.00 97.38 180 VAL A C 1
ATOM 1356 O O . VAL A 1 180 ? 16.471 10.584 -24.476 1.00 97.38 180 VAL A O 1
ATOM 1359 N N . PRO A 1 181 ? 17.628 9.555 -22.846 1.00 97.00 181 PRO A N 1
ATOM 1360 C CA . PRO A 1 181 ? 16.860 10.167 -21.778 1.00 97.00 181 PRO A CA 1
ATOM 1361 C C . PRO A 1 181 ? 17.238 11.646 -21.694 1.00 97.00 181 PRO A C 1
ATOM 1363 O O . PRO A 1 181 ? 18.405 11.989 -21.519 1.00 97.00 181 PRO A O 1
ATOM 1366 N N . TYR A 1 182 ? 16.251 12.524 -21.802 1.00 96.06 182 TYR A N 1
ATOM 1367 C CA . TYR A 1 182 ? 16.392 13.947 -21.520 1.00 96.06 182 TYR A CA 1
ATOM 1368 C C . TYR A 1 182 ? 16.450 14.201 -20.008 1.00 96.06 182 TYR A C 1
ATOM 1370 O O . TYR A 1 182 ? 17.255 14.997 -19.529 1.00 96.06 182 TYR A O 1
ATOM 1378 N N . SER A 1 183 ? 15.631 13.483 -19.236 1.00 96.38 183 SER A N 1
ATOM 1379 C CA . SER A 1 183 ? 15.661 13.511 -17.774 1.00 96.38 183 SER A CA 1
ATOM 1380 C C . SER A 1 183 ? 15.300 12.150 -17.189 1.00 96.38 183 SER A C 1
ATOM 1382 O O . SER A 1 183 ? 14.546 11.380 -17.787 1.00 96.38 183 SER A O 1
ATOM 1384 N N . ILE A 1 184 ? 15.856 11.862 -16.011 1.00 96.62 184 ILE A N 1
ATOM 1385 C CA . ILE A 1 184 ? 15.557 10.668 -15.221 1.00 96.62 184 ILE A CA 1
ATOM 1386 C C . ILE A 1 184 ? 15.339 11.127 -13.784 1.00 96.62 184 ILE A C 1
ATOM 1388 O O . ILE A 1 184 ? 16.209 11.774 -13.200 1.00 96.62 184 ILE A O 1
ATOM 1392 N N . SER A 1 185 ? 14.185 10.806 -13.213 1.00 93.44 185 SER A N 1
ATOM 1393 C CA . SER A 1 185 ? 13.856 11.124 -11.826 1.00 93.44 185 SER A CA 1
ATOM 1394 C C . SER A 1 185 ? 13.201 9.931 -11.142 1.00 93.44 185 SER A C 1
ATOM 1396 O O . SER A 1 185 ? 12.591 9.074 -11.780 1.00 93.44 185 SER A O 1
ATOM 1398 N N . THR A 1 186 ? 13.351 9.833 -9.825 1.00 92.38 186 THR A N 1
ATOM 1399 C CA . THR A 1 186 ? 12.656 8.818 -9.034 1.00 92.38 186 THR A CA 1
ATOM 1400 C C . THR A 1 186 ? 11.259 9.307 -8.670 1.00 92.38 186 THR A C 1
ATOM 1402 O O . THR A 1 186 ? 11.060 10.460 -8.288 1.00 92.38 186 THR A O 1
ATOM 1405 N N . VAL A 1 187 ? 10.282 8.406 -8.743 1.00 87.31 187 VAL A N 1
ATOM 1406 C CA . VAL A 1 187 ? 8.932 8.633 -8.225 1.00 87.31 187 VAL A CA 1
ATOM 1407 C C . VAL A 1 187 ? 8.763 7.776 -6.982 1.00 87.31 187 VAL A C 1
ATOM 1409 O O . VAL A 1 187 ? 8.614 6.552 -7.043 1.00 87.31 187 VAL A O 1
ATOM 1412 N N . GLY A 1 188 ? 8.850 8.429 -5.823 1.00 82.38 188 GLY A N 1
ATOM 1413 C CA . GLY A 1 188 ? 8.864 7.747 -4.535 1.00 82.38 188 GLY A CA 1
ATOM 1414 C C . GLY A 1 188 ? 9.986 6.707 -4.457 1.00 82.38 188 GLY A C 1
ATOM 1415 O O . GLY A 1 188 ? 11.134 6.981 -4.799 1.00 82.38 188 GLY A O 1
ATOM 1416 N N . ARG A 1 189 ? 9.648 5.502 -3.990 1.00 81.31 189 ARG A N 1
ATOM 1417 C CA . ARG A 1 189 ? 10.580 4.366 -3.865 1.00 81.31 189 ARG A CA 1
ATOM 1418 C C . ARG A 1 189 ? 10.175 3.172 -4.730 1.00 81.31 189 ARG A C 1
ATOM 1420 O O . ARG A 1 189 ? 10.459 2.040 -4.353 1.00 81.31 189 ARG A O 1
ATOM 1427 N N . TYR A 1 190 ? 9.482 3.410 -5.844 1.00 81.94 190 TYR A N 1
ATOM 1428 C CA . TYR A 1 190 ? 8.921 2.317 -6.643 1.00 81.94 190 TYR A CA 1
ATOM 1429 C C . TYR A 1 190 ? 9.154 2.423 -8.152 1.00 81.94 190 TYR A C 1
ATOM 1431 O O . TYR A 1 190 ? 9.027 1.404 -8.828 1.00 81.94 190 TYR A O 1
ATOM 1439 N N . ALA A 1 191 ? 9.468 3.601 -8.699 1.00 91.25 191 ALA A N 1
ATOM 1440 C CA . ALA A 1 191 ? 9.626 3.767 -10.142 1.00 91.25 191 ALA A CA 1
ATOM 1441 C C . ALA A 1 191 ? 10.598 4.885 -10.536 1.00 91.25 191 ALA A C 1
ATOM 1443 O O . ALA A 1 191 ? 10.891 5.793 -9.754 1.00 91.25 191 ALA A O 1
ATOM 1444 N N . LEU A 1 192 ? 11.054 4.821 -11.786 1.00 94.06 192 LEU A N 1
ATOM 1445 C CA . LEU A 1 192 ? 11.695 5.918 -12.501 1.00 94.06 192 LEU A CA 1
ATOM 1446 C C . LEU A 1 192 ? 10.704 6.582 -13.448 1.00 94.06 192 LEU A C 1
ATOM 1448 O O . LEU A 1 192 ? 10.015 5.910 -14.210 1.00 94.06 192 LEU A O 1
ATOM 1452 N N . HIS A 1 193 ? 10.682 7.905 -13.443 1.00 95.88 193 HIS A N 1
ATOM 1453 C CA . HIS A 1 193 ? 10.095 8.703 -14.504 1.00 95.88 193 HIS A CA 1
ATOM 1454 C C . HIS A 1 193 ? 11.201 9.108 -15.477 1.00 95.88 193 HIS A C 1
ATOM 1456 O O . HIS A 1 193 ? 12.234 9.636 -15.062 1.00 95.88 193 HIS A O 1
ATOM 1462 N N . ILE A 1 194 ? 11.005 8.815 -16.764 1.00 96.00 194 ILE A N 1
ATOM 1463 C CA . ILE A 1 194 ? 11.974 9.136 -17.817 1.00 96.00 194 ILE A CA 1
ATOM 1464 C C . ILE A 1 194 ? 11.281 9.983 -18.875 1.00 96.00 194 ILE A C 1
ATOM 1466 O O . ILE A 1 194 ? 10.262 9.579 -19.440 1.00 96.00 194 ILE A O 1
ATOM 1470 N N . THR A 1 195 ? 11.868 11.144 -19.156 1.00 96.69 195 THR A N 1
ATOM 1471 C CA . THR A 1 195 ? 11.528 11.943 -20.336 1.00 96.69 195 THR A CA 1
ATOM 1472 C C . THR A 1 195 ? 12.552 11.670 -21.422 1.00 96.69 195 THR A C 1
ATOM 1474 O O . THR A 1 195 ? 13.749 11.655 -21.144 1.00 96.69 195 THR A O 1
ATOM 1477 N N . TRP A 1 196 ? 12.098 11.471 -22.651 1.00 97.38 196 TRP A N 1
ATOM 1478 C CA . TRP A 1 196 ? 12.924 11.057 -23.782 1.00 97.38 196 TRP A CA 1
ATOM 1479 C C . TRP A 1 196 ? 13.110 12.179 -24.807 1.00 97.38 196 TRP A C 1
ATOM 1481 O O . TRP A 1 196 ? 12.286 13.090 -24.902 1.00 97.38 196 TRP A O 1
ATOM 1491 N N . SER A 1 197 ? 14.186 12.107 -25.595 1.00 96.75 197 SER A N 1
ATOM 1492 C CA . SER A 1 197 ? 14.486 13.098 -26.639 1.00 96.75 197 SER A CA 1
ATOM 1493 C C . SER A 1 197 ? 13.493 13.108 -27.813 1.00 96.75 197 SER A C 1
ATOM 1495 O O . SER A 1 197 ? 13.436 14.099 -28.533 1.00 96.75 197 SER A O 1
ATOM 1497 N N . ASP A 1 198 ? 12.658 12.073 -27.972 1.00 94.69 198 ASP A N 1
ATOM 1498 C CA . ASP A 1 198 ? 11.536 12.036 -28.929 1.00 94.69 198 ASP A CA 1
ATOM 1499 C C . ASP A 1 198 ? 10.293 12.815 -28.444 1.00 94.69 198 ASP A C 1
ATOM 1501 O O . ASP A 1 198 ? 9.249 12.796 -29.097 1.00 94.69 198 ASP A O 1
ATOM 1505 N N . GLY A 1 199 ? 10.383 13.482 -27.288 1.00 93.38 199 GLY A N 1
ATOM 1506 C CA . GLY A 1 199 ? 9.285 14.223 -26.667 1.00 93.38 199 GLY A CA 1
ATOM 1507 C C . GLY A 1 199 ? 8.361 13.365 -25.799 1.00 93.38 199 GLY A C 1
ATOM 1508 O O . GLY A 1 199 ? 7.393 13.887 -25.245 1.00 93.38 199 GLY A O 1
ATOM 1509 N N . HIS A 1 200 ? 8.633 12.066 -25.638 1.00 95.19 200 HIS A N 1
ATOM 1510 C CA . HIS A 1 200 ? 7.822 11.198 -24.792 1.00 95.19 200 HIS A CA 1
ATOM 1511 C C . HIS A 1 200 ? 8.084 11.445 -23.297 1.00 95.19 200 HIS A C 1
ATOM 1513 O O . HIS A 1 200 ? 9.210 11.308 -22.820 1.00 95.19 200 HIS A O 1
ATOM 1519 N N . THR A 1 201 ? 7.033 11.764 -22.537 1.00 95.25 201 THR A N 1
ATOM 1520 C CA . THR A 1 201 ? 7.134 12.249 -21.144 1.00 95.25 201 THR A CA 1
ATOM 1521 C C . THR A 1 201 ? 6.318 11.445 -20.132 1.00 95.25 201 THR A C 1
ATOM 1523 O O . THR A 1 201 ? 6.330 11.777 -18.954 1.00 95.25 201 THR A O 1
ATOM 1526 N N . THR A 1 202 ? 5.580 10.406 -20.529 1.00 91.06 202 THR A N 1
ATOM 1527 C CA . THR A 1 202 ? 4.642 9.699 -19.629 1.00 91.06 202 THR A CA 1
ATOM 1528 C C . THR A 1 202 ? 5.166 8.354 -19.120 1.00 91.06 202 THR A C 1
ATOM 1530 O O . THR A 1 202 ? 4.453 7.627 -18.428 1.00 91.06 202 THR A O 1
ATOM 1533 N N . GLY A 1 203 ? 6.414 8.004 -19.443 1.00 89.12 203 GLY A N 1
ATOM 1534 C CA . GLY A 1 203 ? 7.016 6.726 -19.075 1.00 89.12 203 GLY A CA 1
ATOM 1535 C C . GLY A 1 203 ? 7.348 6.625 -17.585 1.00 89.12 203 GLY A C 1
ATOM 1536 O O . GLY A 1 203 ? 8.273 7.282 -17.111 1.00 89.12 203 GLY A O 1
ATOM 1537 N N . LEU A 1 204 ? 6.627 5.755 -16.869 1.00 92.19 204 LEU A N 1
ATOM 1538 C CA . LEU A 1 204 ? 6.891 5.377 -15.477 1.00 92.19 204 LEU A CA 1
ATOM 1539 C C . LEU A 1 204 ? 7.337 3.914 -15.400 1.00 92.19 204 LEU A C 1
ATOM 1541 O O . LEU A 1 204 ? 6.548 3.001 -15.616 1.00 92.19 204 LEU A O 1
ATOM 1545 N N . TYR A 1 205 ? 8.604 3.688 -15.078 1.00 93.56 205 TYR A N 1
ATOM 1546 C CA . TYR A 1 205 ? 9.254 2.382 -15.083 1.00 93.56 205 TYR A CA 1
ATOM 1547 C C . TYR A 1 205 ? 9.416 1.866 -13.655 1.00 93.56 205 TYR A C 1
ATOM 1549 O O . TYR A 1 205 ? 10.260 2.360 -12.910 1.00 93.56 205 TYR A O 1
ATOM 1557 N N . GLY A 1 206 ? 8.616 0.874 -13.261 1.00 91.38 206 GLY A N 1
ATOM 1558 C CA . GLY A 1 206 ? 8.716 0.269 -11.929 1.00 91.38 206 GLY A CA 1
ATOM 1559 C C . GLY A 1 206 ? 10.083 -0.382 -11.682 1.00 91.38 206 GLY A C 1
ATOM 1560 O O . GLY A 1 206 ? 10.652 -0.983 -12.589 1.00 91.38 206 GLY A O 1
ATOM 1561 N N . PHE A 1 207 ? 10.608 -0.312 -10.459 1.00 91.88 207 PHE A N 1
ATOM 1562 C CA . PHE A 1 207 ? 11.908 -0.906 -10.117 1.00 91.88 207 PHE A CA 1
ATOM 1563 C C . PHE A 1 207 ? 11.928 -2.422 -10.323 1.00 91.88 207 PHE A C 1
ATOM 1565 O O . PHE A 1 207 ? 12.835 -2.941 -10.965 1.00 91.88 207 PHE A O 1
ATOM 1572 N N . GLU A 1 208 ? 10.874 -3.114 -9.891 1.00 86.94 208 GLU A N 1
ATOM 1573 C CA . GLU A 1 208 ? 10.689 -4.549 -10.149 1.00 86.94 208 GLU A CA 1
ATOM 1574 C C . GLU A 1 208 ? 10.633 -4.864 -11.646 1.00 86.94 208 GLU A C 1
ATOM 1576 O O . GLU A 1 208 ? 11.183 -5.859 -12.109 1.00 86.94 208 GLU A O 1
ATOM 1581 N N . TYR A 1 209 ? 9.984 -3.997 -12.427 1.00 87.62 209 TYR A N 1
ATOM 1582 C CA . TYR A 1 209 ? 9.919 -4.147 -13.877 1.00 87.62 209 TYR A CA 1
ATOM 1583 C C . TYR A 1 209 ? 11.312 -4.024 -14.498 1.00 87.62 209 TYR A C 1
ATOM 1585 O O . TYR A 1 209 ? 11.717 -4.910 -15.240 1.00 87.62 209 TYR A O 1
ATOM 1593 N N . LEU A 1 210 ? 12.077 -2.993 -14.127 1.00 91.44 210 LEU A N 1
ATOM 1594 C CA . LEU A 1 210 ? 13.460 -2.793 -14.571 1.00 91.44 210 LEU A CA 1
ATOM 1595 C C . LEU A 1 210 ? 14.373 -3.962 -14.177 1.00 91.44 210 LEU A C 1
ATOM 1597 O O . LEU A 1 210 ? 15.251 -4.347 -14.943 1.00 91.44 210 LEU A O 1
ATOM 1601 N N . ARG A 1 211 ? 14.140 -4.572 -13.014 1.00 87.44 211 ARG A N 1
ATOM 1602 C CA . ARG A 1 211 ? 14.917 -5.719 -12.527 1.00 87.44 211 ARG A CA 1
ATOM 1603 C C . ARG A 1 211 ? 14.665 -7.015 -13.277 1.00 87.44 211 ARG A C 1
ATOM 1605 O O . ARG A 1 211 ? 15.550 -7.862 -13.307 1.00 87.44 211 ARG A O 1
ATOM 1612 N N . LYS A 1 212 ? 13.511 -7.161 -13.925 1.00 84.50 212 LYS A N 1
ATOM 1613 C CA . LYS A 1 212 ? 13.212 -8.331 -14.765 1.00 84.50 212 LYS A CA 1
ATOM 16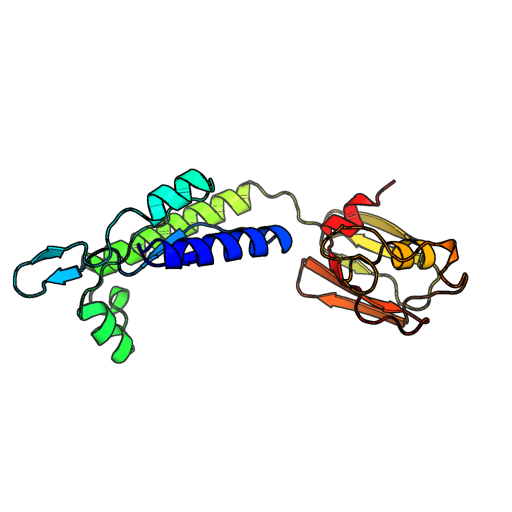14 C C . LYS A 1 212 ? 13.986 -8.345 -16.086 1.00 84.50 212 LYS A C 1
ATOM 1616 O O . LYS A 1 212 ? 14.049 -9.390 -16.717 1.00 84.50 212 LYS A O 1
ATOM 1621 N N . PHE A 1 213 ? 14.579 -7.222 -16.492 1.00 75.31 213 PHE A N 1
ATOM 1622 C CA . PHE A 1 213 ? 15.397 -7.118 -17.708 1.00 75.31 213 PHE A CA 1
ATOM 1623 C C . PHE A 1 213 ? 16.883 -7.437 -17.475 1.00 75.31 213 PHE A C 1
ATOM 1625 O O . PHE A 1 213 ? 17.701 -7.184 -18.353 1.00 75.31 213 PHE A O 1
ATOM 1632 N N . LEU A 1 214 ? 17.245 -7.977 -16.305 1.00 58.09 214 LEU A N 1
ATOM 1633 C CA . LEU A 1 214 ? 18.564 -8.563 -16.075 1.00 58.09 214 LEU A CA 1
ATOM 1634 C C . LEU A 1 214 ? 18.692 -9.845 -16.920 1.00 58.09 214 LEU A C 1
ATOM 1636 O O . LEU A 1 214 ? 18.177 -10.892 -16.528 1.00 58.09 214 LEU A O 1
ATOM 1640 N N . LEU A 1 215 ? 19.348 -9.740 -18.077 1.00 41.62 215 LEU A N 1
ATOM 1641 C CA . LEU A 1 215 ? 19.959 -10.861 -18.800 1.00 41.62 215 LEU A CA 1
ATOM 1642 C C . LEU A 1 215 ? 21.472 -10.822 -18.584 1.00 41.62 215 LEU A C 1
ATOM 1644 O O . LEU A 1 215 ? 22.044 -9.715 -18.706 1.00 41.62 215 LEU A O 1
#

pLDDT: mean 88.07, std 8.31, range [41.62, 97.38]

Secondary structure (DSSP, 8-state):
-EEE-SSHHHHHHHHHHHHHHHHTT-----EEEEEEEEE-TTT--EE-TT-S-HHHHHHHHHT--EEEEEEE-HHHHHHHHTT--HHHH-TTSHHHHHHHHHHHHHHHHHHHHHHT------EEEEPPSSSSEEEEEETTS-EEEEEHHHHHHT--STTTB-TTT--B---GGGS-TT--EEEEEEETTTEEEEEETTS---EEEEHHHHHTT--

Sequence (215 aa):
MIVSTPQEVAWNVAQKAIVMFDKLNTPVLGIIENMSRFVCNHCGATEEIFGSGGARRAAEQLGIPCLGEIPIVTSIRQTADEGDPVVHSDPESLTAKDFLKIAENLTSQINLQVQSKEIKPVPAKISPPGAAEIQIEWNDGVKSVFSSRELRAQCPCAACVNEFTGQRMISTESILADIVPYSISTVGRYALHITWSDGHTTGLYGFEYLRKFLL

Foldseek 3Di:
DEEFEQAPVRLVVVVVVCVVCVVQVHDDLFYEHEQQWEADPPPRDIGRPRHHDSRVVSCVVVVHHHLFYAHDDVQQVVCVVVVHGCCRVPVPDPRVVRVVSSVVSSVVSVVVDVVVDPPQWFFPDWDFWQDQWIWTQTPVRDIDIDGLLVVVQVFQDCVQAPPPPRDGPGHSVNDDSSKIFPDWDDDPRFWIFTQIPVRDGGGTGGSVNSVVPPD

Radius of gyration: 23.96 Å; chains: 1; bounding box: 53×32×65 Å